Protein AF-A0A7W7ISZ7-F1 (afdb_monomer)

Mean predicted aligned error: 18.93 Å

Radius of gyration: 44.69 Å; Cα contacts (8 Å, |Δi|>4): 161; chains: 1; bounding box: 93×59×160 Å

Foldseek 3Di:
DDDPPVVVVVVVVVVVVVVVVVLVVVVVVLVVQLVVCVVVVNLVSSLVSCVVNPNPVRSVVSVVVNVVVLVVVLVVQLVVCQVQLLLQLNVQSDPDPVSVVVSVVSLVVDDLVSLLSNLVLLVVLLVQLVVLLPDDLVCSLVSCLVCCVVNNHHNVPRDSVCPDSVNSVVSSVVSNVSSCCSVCVVVVVVVVVVVVVVVVVVVVVVVVVVVVVVVVVVVVVVVVVVVPPDPDDDDDDDDDDDDDDDDDDDDDDDD

Sequence (255 aa):
MVDYSAPLRAAQQGLMTGVQLGGRMRENRQNREIGGLMAGGDYKGASAAAFTGGDLRTGQAIQGYEQQQQGVQRGQNITGALKTGDYAGAMGFASSPEEMAQITAFRDRATAAEKAQAAEKAGQMAAVLGAIQSLPPEQQLAAAQQYAPQFGIDPSGLTAETLTPQALEAYRIQAIGLKDYLSHQDRREDNARQDRVAEAQIAATRSLGTQREASANAANARAAKTRSAPSGGRSGGRQSAPSAAPAARPWERKW

Structure (mmCIF, N/CA/C/O backbone):
data_AF-A0A7W7ISZ7-F1
#
_entry.id   AF-A0A7W7ISZ7-F1
#
loop_
_atom_site.group_PDB
_atom_site.id
_atom_site.type_symbol
_atom_site.label_atom_id
_atom_site.label_alt_id
_atom_site.label_comp_id
_atom_site.label_asym_id
_atom_site.label_entity_id
_atom_site.label_seq_id
_atom_site.pdbx_PDB_ins_code
_atom_site.Cartn_x
_atom_site.Cartn_y
_atom_site.Cartn_z
_atom_site.occupancy
_atom_site.B_iso_or_equiv
_atom_site.auth_seq_id
_atom_site.auth_comp_id
_atom_site.auth_asym_id
_atom_site.auth_atom_id
_atom_site.pdbx_PDB_model_num
ATOM 1 N N . MET A 1 1 ? -9.939 -20.935 85.684 1.00 54.09 1 MET A N 1
ATOM 2 C CA . MET A 1 1 ? -9.628 -20.046 84.544 1.00 54.09 1 MET A CA 1
ATOM 3 C C . MET A 1 1 ? -9.983 -20.803 83.279 1.00 54.09 1 MET A C 1
ATOM 5 O O . MET A 1 1 ? -9.444 -21.882 83.084 1.00 54.09 1 MET A O 1
ATOM 9 N N . VAL A 1 2 ? -10.961 -20.323 82.510 1.00 52.16 2 VAL A N 1
ATOM 10 C CA . VAL A 1 2 ? -11.368 -20.961 81.246 1.00 52.16 2 VAL A CA 1
ATOM 11 C C . VAL A 1 2 ? -10.375 -20.527 80.169 1.00 52.16 2 VAL A C 1
ATOM 13 O O . VAL A 1 2 ? -10.142 -19.332 80.004 1.00 52.16 2 VAL A O 1
ATOM 16 N N . ASP A 1 3 ? -9.746 -21.490 79.500 1.00 50.78 3 ASP A N 1
ATOM 17 C CA . ASP A 1 3 ? -8.730 -21.247 78.478 1.00 50.78 3 ASP A CA 1
ATOM 18 C C . ASP A 1 3 ? -9.407 -20.914 77.135 1.00 50.78 3 ASP A C 1
ATOM 20 O O . ASP A 1 3 ? -9.895 -21.785 76.416 1.00 50.78 3 ASP A O 1
ATOM 24 N N . TYR A 1 4 ? -9.488 -19.619 76.821 1.00 53.41 4 TYR A N 1
ATOM 25 C CA . TYR A 1 4 ? -10.119 -19.092 75.603 1.00 53.41 4 TYR A CA 1
ATOM 26 C C . TYR A 1 4 ? -9.212 -19.166 74.359 1.00 53.41 4 TYR A C 1
ATOM 28 O O . TYR A 1 4 ? -9.591 -18.694 73.285 1.00 53.41 4 TYR A O 1
ATOM 36 N N . SER A 1 5 ? -8.017 -19.755 74.461 1.00 57.34 5 SER A N 1
ATOM 37 C CA . SER A 1 5 ? -7.045 -19.793 73.360 1.00 57.34 5 SER A CA 1
ATOM 38 C C . SER A 1 5 ? -7.410 -20.781 72.237 1.00 57.34 5 SER A C 1
ATOM 40 O O . SER A 1 5 ? -7.079 -20.544 71.071 1.00 57.34 5 SER A O 1
ATOM 42 N N . ALA A 1 6 ? -8.142 -21.854 72.553 1.00 57.94 6 ALA A N 1
ATOM 43 C CA . ALA A 1 6 ? -8.570 -22.875 71.594 1.00 57.94 6 ALA A CA 1
ATOM 44 C C . ALA A 1 6 ? -9.605 -22.384 70.550 1.00 57.94 6 ALA A C 1
ATOM 46 O O . ALA A 1 6 ? -9.361 -22.571 69.354 1.00 57.94 6 ALA A O 1
ATOM 47 N N . PRO A 1 7 ? -10.717 -21.712 70.924 1.00 59.19 7 PRO A N 1
ATOM 48 C CA . PRO A 1 7 ? -11.687 -21.217 69.941 1.00 59.19 7 PRO A CA 1
ATOM 49 C C . PRO A 1 7 ? -11.120 -20.106 69.041 1.00 59.19 7 PRO A C 1
ATOM 51 O O . PRO A 1 7 ? -11.498 -20.001 67.874 1.00 59.19 7 PRO A O 1
ATOM 54 N N . LEU A 1 8 ? -10.162 -19.317 69.537 1.00 57.53 8 LEU A N 1
ATOM 55 C CA . LEU A 1 8 ? -9.546 -18.221 68.781 1.00 57.53 8 LEU A CA 1
ATOM 56 C C . LEU A 1 8 ? -8.609 -18.725 67.666 1.00 57.53 8 LEU A C 1
ATOM 58 O O . LEU A 1 8 ? -8.611 -18.176 66.562 1.00 57.53 8 LEU A O 1
ATOM 62 N N . ARG A 1 9 ? -7.864 -19.815 67.908 1.00 60.41 9 ARG A N 1
ATOM 63 C CA . ARG A 1 9 ? -7.041 -20.468 66.870 1.00 60.41 9 ARG A CA 1
ATOM 64 C C . ARG A 1 9 ? -7.887 -21.163 65.803 1.00 60.41 9 ARG A C 1
ATOM 66 O O . ARG A 1 9 ? -7.546 -21.083 64.624 1.00 60.41 9 ARG A O 1
ATOM 73 N N . ALA A 1 10 ? -8.999 -21.791 66.191 1.00 6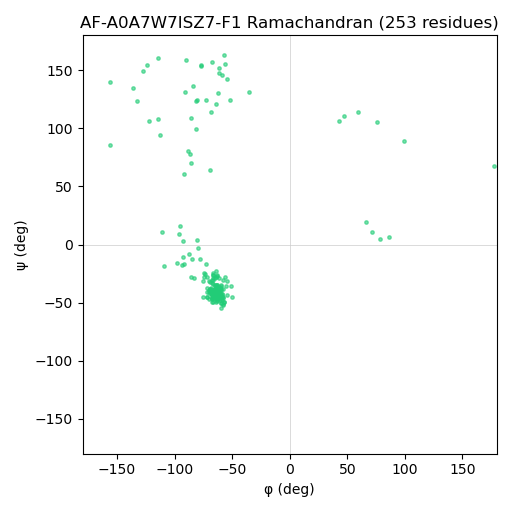0.88 10 ALA A N 1
ATOM 74 C CA . ALA A 1 10 ? -9.925 -22.421 65.246 1.00 60.88 10 ALA A CA 1
ATOM 75 C C . ALA A 1 10 ? -10.592 -21.386 64.317 1.00 60.88 10 ALA A C 1
ATOM 77 O O . ALA A 1 10 ? -10.678 -21.603 63.108 1.00 60.88 10 ALA A O 1
ATOM 78 N N . ALA A 1 11 ? -10.978 -20.221 64.853 1.00 60.06 11 ALA A N 1
ATOM 79 C CA . ALA A 1 11 ? -11.523 -19.118 64.060 1.00 60.06 11 ALA A CA 1
ATOM 80 C C . ALA A 1 11 ? -10.491 -18.526 63.076 1.00 60.06 11 ALA A C 1
ATOM 82 O O . ALA A 1 11 ? -10.822 -18.270 61.918 1.00 60.06 11 ALA A O 1
ATOM 83 N N . GLN A 1 12 ? -9.226 -18.369 63.489 1.00 59.16 12 GLN A N 1
ATOM 84 C CA . GLN A 1 12 ? -8.151 -17.907 62.598 1.00 59.16 12 GLN A CA 1
ATOM 85 C C . GLN A 1 12 ? -7.831 -18.906 61.475 1.00 59.16 12 GLN A C 1
ATOM 87 O O . GLN A 1 12 ? -7.632 -18.496 60.330 1.00 59.16 12 GLN A O 1
ATOM 92 N N . GLN A 1 13 ? -7.816 -20.210 61.765 1.00 61.50 13 GLN A N 1
ATOM 93 C CA . GLN A 1 13 ? -7.584 -21.238 60.744 1.00 61.50 13 GLN A CA 1
ATOM 94 C C . GLN A 1 13 ? -8.733 -21.320 59.729 1.00 61.50 13 GLN A C 1
ATOM 96 O O . GLN A 1 13 ? -8.462 -21.424 58.531 1.00 61.50 13 GLN A O 1
ATOM 101 N N . GLY A 1 14 ? -9.989 -21.204 60.179 1.00 55.84 14 GLY A N 1
ATOM 102 C CA . GLY A 1 14 ? -11.168 -21.171 59.304 1.00 55.84 14 GLY A CA 1
ATOM 103 C C . GLY A 1 14 ? -11.220 -19.938 58.393 1.00 55.84 14 GLY A C 1
ATOM 104 O O . GLY A 1 14 ? -11.553 -20.049 57.212 1.00 55.84 14 GLY A O 1
ATOM 105 N N . LEU A 1 15 ? -10.815 -18.767 58.899 1.00 60.53 15 LEU A N 1
ATOM 106 C CA . LEU A 1 15 ? -10.704 -17.544 58.093 1.00 60.53 15 LEU A CA 1
ATOM 107 C C . LEU A 1 15 ? -9.616 -17.665 57.015 1.00 60.53 15 LEU A C 1
ATOM 109 O O . LEU A 1 15 ? -9.849 -17.296 55.866 1.00 60.53 15 LEU A O 1
ATOM 113 N N . MET A 1 16 ? -8.460 -18.248 57.343 1.00 58.50 16 MET A N 1
ATOM 114 C CA . MET A 1 16 ? -7.376 -18.476 56.376 1.00 58.50 16 MET A CA 1
ATOM 115 C C . MET A 1 16 ? -7.779 -19.451 55.258 1.00 58.50 16 MET A C 1
ATOM 117 O O . MET A 1 16 ? -7.477 -19.204 54.090 1.00 58.50 16 MET A O 1
ATOM 121 N N . THR A 1 17 ? -8.511 -20.524 55.580 1.00 65.31 17 THR A N 1
ATOM 122 C CA . THR A 1 17 ? -9.008 -21.472 54.563 1.00 65.31 17 THR A CA 1
ATOM 123 C C . THR A 1 17 ? -10.107 -20.863 53.692 1.00 65.31 17 THR A C 1
ATOM 125 O O . THR A 1 17 ? -10.093 -21.056 52.476 1.00 65.31 17 THR A O 1
ATOM 128 N N . GLY A 1 18 ? -11.021 -20.078 54.272 1.00 58.69 18 GLY A N 1
ATOM 129 C CA . GLY A 1 18 ? -12.062 -19.366 53.524 1.00 58.69 18 GLY A CA 1
ATOM 130 C C . GLY A 1 18 ? -11.500 -18.324 52.550 1.00 58.69 18 GLY A C 1
ATOM 131 O O . GLY A 1 18 ? -11.954 -18.239 51.408 1.00 58.69 18 GLY A O 1
ATOM 132 N N . VAL A 1 19 ? -10.461 -17.586 52.956 1.00 65.25 19 VAL A N 1
ATOM 133 C CA . VAL A 1 19 ? -9.766 -16.613 52.094 1.00 65.25 19 VAL A CA 1
ATOM 134 C C . VAL A 1 19 ? -9.030 -17.311 50.944 1.00 65.25 19 VAL A C 1
ATOM 136 O O . VAL A 1 19 ? -9.136 -16.872 49.799 1.00 65.25 19 VAL A O 1
ATOM 139 N N . GLN A 1 20 ? -8.354 -18.436 51.202 1.00 68.56 20 GLN A N 1
ATOM 140 C CA . GLN A 1 20 ? -7.678 -19.217 50.155 1.00 68.56 20 GLN A CA 1
ATOM 141 C C . GLN A 1 20 ? -8.663 -19.840 49.152 1.00 68.56 20 GLN A C 1
ATOM 143 O O . GLN A 1 20 ? -8.417 -19.819 47.944 1.00 68.56 20 GLN A O 1
ATOM 148 N N . LEU A 1 21 ? -9.796 -20.365 49.630 1.00 71.56 21 LEU A N 1
ATOM 149 C CA . LEU A 1 21 ? -10.833 -20.938 48.771 1.00 71.56 21 LEU A CA 1
ATOM 150 C C . LEU A 1 21 ? -11.531 -19.854 47.934 1.00 71.56 21 LEU A C 1
ATOM 152 O O . LEU A 1 21 ? -11.741 -20.038 46.735 1.00 71.56 21 LEU A O 1
ATOM 156 N N . GLY A 1 22 ? -11.836 -18.703 48.543 1.00 69.44 22 GLY A N 1
ATOM 157 C CA . GLY A 1 22 ? -12.392 -17.539 47.852 1.00 69.44 22 GLY A CA 1
ATOM 158 C C . GLY A 1 22 ? -11.454 -16.986 46.776 1.00 69.44 22 GLY A C 1
ATOM 159 O O . GLY A 1 22 ? -11.918 -16.640 45.689 1.00 69.44 22 GLY A O 1
ATOM 160 N N . GLY A 1 23 ? -10.142 -16.979 47.042 1.00 74.19 23 GLY A N 1
ATOM 161 C CA . GLY A 1 23 ? -9.105 -16.644 46.064 1.00 74.19 23 GLY A CA 1
ATOM 162 C C . GLY A 1 23 ? -9.128 -17.578 44.852 1.00 74.19 23 GLY A C 1
ATOM 163 O O . GLY A 1 23 ? -9.327 -17.114 43.731 1.00 74.19 23 GLY A O 1
ATOM 164 N N . ARG A 1 24 ? -9.060 -18.900 45.073 1.00 76.81 24 ARG A N 1
ATOM 165 C CA . ARG A 1 24 ? -9.097 -19.898 43.983 1.00 76.81 24 ARG A CA 1
ATOM 166 C C . ARG A 1 24 ? -10.395 -19.870 43.176 1.00 76.81 24 ARG A C 1
ATOM 168 O O . ARG A 1 24 ? -10.375 -20.079 41.967 1.00 76.81 24 ARG A O 1
ATOM 175 N N . MET A 1 25 ? -11.544 -19.629 43.812 1.00 76.00 25 MET A N 1
ATOM 176 C CA . MET A 1 25 ? -12.818 -19.515 43.087 1.00 76.00 25 MET A CA 1
ATOM 177 C C . MET A 1 25 ? -12.902 -18.251 42.228 1.00 76.00 25 MET A C 1
ATOM 179 O O . MET A 1 25 ? -13.574 -18.266 41.194 1.00 76.00 25 MET A O 1
ATOM 183 N N . ARG A 1 26 ? -12.266 -17.157 42.661 1.00 77.44 26 ARG A N 1
ATOM 184 C CA . ARG A 1 26 ? -12.184 -15.916 41.885 1.00 77.44 26 ARG A CA 1
ATOM 185 C C . ARG A 1 26 ? -11.267 -16.109 40.678 1.00 77.44 26 ARG A C 1
ATOM 187 O O . ARG A 1 26 ? -11.691 -15.831 39.563 1.00 77.44 26 ARG A O 1
ATOM 194 N N . GLU A 1 27 ? -10.097 -16.700 40.897 1.00 81.44 27 GLU A N 1
ATOM 195 C CA . GLU A 1 27 ? -9.124 -17.043 39.855 1.00 81.44 27 GLU A CA 1
ATOM 196 C C . GLU A 1 27 ? -9.715 -18.006 38.808 1.00 81.44 27 GLU A C 1
ATOM 198 O O . GLU A 1 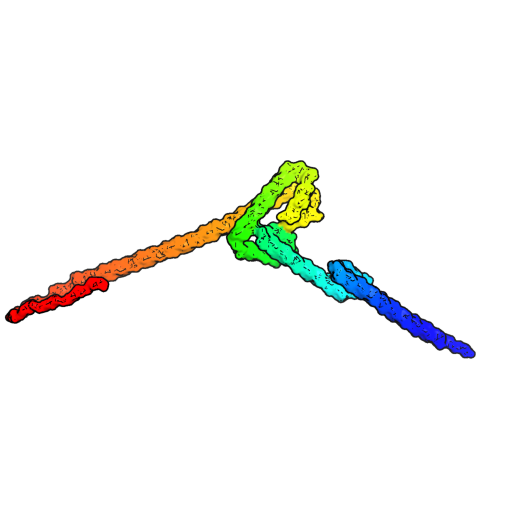27 ? -9.646 -17.749 37.612 1.00 81.44 27 GLU A O 1
ATOM 203 N N . ASN A 1 28 ? -10.424 -19.060 39.232 1.00 83.25 28 ASN A N 1
ATOM 204 C CA . ASN A 1 28 ? -11.096 -19.980 38.305 1.00 83.25 28 ASN A CA 1
ATOM 205 C C . ASN A 1 28 ? -12.204 -19.319 37.474 1.00 83.25 28 ASN A C 1
ATOM 207 O O . ASN A 1 28 ? -12.419 -19.707 36.325 1.00 83.25 28 ASN A O 1
ATOM 211 N N . ARG A 1 29 ? -12.940 -18.354 38.040 1.00 84.56 29 ARG A N 1
ATOM 212 C CA . ARG A 1 29 ? -13.940 -17.587 37.280 1.00 84.56 29 ARG A CA 1
ATOM 213 C C . ARG A 1 29 ? -13.267 -16.698 36.246 1.00 84.56 29 ARG A C 1
ATOM 215 O O . ARG A 1 29 ? -13.670 -16.719 35.090 1.00 84.56 29 ARG A O 1
ATOM 222 N N . GLN A 1 30 ? -12.218 -16.000 36.658 1.00 84.31 30 GLN A N 1
ATOM 223 C CA . GLN A 1 30 ? -11.464 -15.111 35.790 1.00 84.31 30 GLN A CA 1
ATOM 224 C C . GLN A 1 30 ? -10.795 -15.873 34.637 1.00 84.31 30 GLN A C 1
ATOM 226 O O . GLN A 1 30 ? -10.921 -15.476 33.486 1.00 84.31 30 GLN A O 1
ATOM 231 N N . ASN A 1 31 ? -10.183 -17.027 34.908 1.00 84.31 31 ASN A N 1
ATOM 232 C CA . ASN A 1 31 ? -9.572 -17.861 33.871 1.00 84.31 31 ASN A CA 1
ATOM 233 C C . ASN A 1 31 ? -10.601 -18.388 32.859 1.00 84.31 31 ASN A C 1
ATOM 235 O O . ASN A 1 31 ? -10.300 -18.494 31.671 1.00 84.31 31 ASN A O 1
ATOM 239 N N . ARG A 1 32 ? -11.833 -18.689 33.299 1.00 87.31 32 ARG A N 1
ATOM 240 C CA . ARG A 1 32 ? -12.927 -19.055 32.383 1.00 87.31 32 ARG A CA 1
ATOM 241 C C . ARG A 1 32 ? -13.391 -17.881 31.531 1.00 87.31 32 ARG A C 1
ATOM 243 O O . ARG A 1 32 ? -13.693 -18.086 30.362 1.00 87.31 32 ARG A O 1
ATOM 250 N N . GLU A 1 33 ? -13.452 -16.685 32.102 1.00 86.88 33 GLU A N 1
ATOM 251 C CA . GLU A 1 33 ? -13.833 -15.467 31.385 1.00 86.88 33 GLU A CA 1
ATOM 252 C C . GLU A 1 33 ? -12.790 -15.100 30.322 1.00 86.88 33 GLU A C 1
ATOM 254 O O . GLU A 1 33 ? -13.137 -14.966 29.151 1.00 86.88 33 GLU A O 1
ATOM 259 N N . ILE A 1 34 ? -11.506 -15.072 30.692 1.00 85.12 34 ILE A N 1
ATOM 260 C CA . ILE A 1 34 ? -10.387 -14.852 29.764 1.00 85.12 34 ILE A CA 1
ATOM 261 C C . ILE A 1 34 ? -10.413 -15.900 28.643 1.00 85.12 34 ILE A C 1
ATOM 263 O O . ILE A 1 34 ? -10.366 -15.546 27.467 1.00 85.12 34 ILE A O 1
ATOM 267 N N . GLY A 1 35 ? -10.538 -17.187 28.989 1.00 84.81 35 GLY A N 1
ATOM 268 C CA . GLY A 1 35 ? -10.592 -18.270 28.006 1.00 84.81 35 GLY A CA 1
ATOM 269 C C . GLY A 1 35 ? -11.802 -18.180 27.070 1.00 84.81 35 GLY A C 1
ATOM 270 O O . GLY A 1 35 ? -11.666 -18.423 25.873 1.00 84.81 35 GLY A O 1
ATOM 271 N N . GLY A 1 36 ? -12.969 -17.788 27.590 1.00 87.25 36 GLY A N 1
ATOM 272 C CA . GLY A 1 36 ? -14.178 -17.572 26.795 1.00 87.25 36 GLY A CA 1
ATOM 273 C C . GLY A 1 36 ? -14.035 -16.411 25.809 1.00 87.25 36 GLY A C 1
ATOM 274 O O . GLY A 1 36 ? -14.385 -16.558 24.640 1.00 87.25 36 GLY A O 1
ATOM 275 N N . LEU A 1 37 ? -13.455 -15.293 26.251 1.00 86.31 37 LEU A N 1
ATOM 276 C CA . LEU A 1 37 ? -13.197 -14.122 25.409 1.00 86.31 37 LEU A CA 1
ATOM 277 C C . LEU A 1 37 ? -12.164 -14.432 24.316 1.00 86.31 37 LEU A C 1
ATOM 279 O O . LEU A 1 37 ? -12.393 -14.124 23.148 1.00 86.31 37 LEU A O 1
ATOM 283 N N . MET A 1 38 ? -11.083 -15.143 24.655 1.00 85.12 38 MET A N 1
ATOM 284 C CA . MET A 1 38 ? -10.100 -15.606 23.667 1.00 85.12 38 MET A CA 1
ATOM 285 C C . MET A 1 38 ? -10.704 -16.569 22.639 1.00 85.12 38 MET A C 1
ATOM 287 O O . MET A 1 38 ? -10.381 -16.473 21.456 1.00 85.12 38 MET A O 1
ATOM 291 N N . ALA A 1 39 ? -11.583 -17.484 23.061 1.00 82.44 39 ALA A N 1
ATOM 292 C CA . ALA A 1 39 ? -12.271 -18.404 22.154 1.00 82.44 39 ALA A CA 1
ATOM 293 C C . ALA A 1 39 ? -13.263 -17.682 21.224 1.00 82.44 39 ALA A C 1
ATOM 295 O O . ALA A 1 39 ? -13.464 -18.114 20.092 1.00 82.44 39 ALA A O 1
ATOM 296 N N . GLY A 1 40 ? -13.847 -16.572 21.683 1.00 80.19 40 GLY A N 1
ATOM 297 C CA . GLY A 1 40 ? -14.693 -15.687 20.880 1.00 80.19 40 GLY A CA 1
ATOM 298 C C . GLY A 1 40 ? -13.927 -14.715 19.975 1.00 80.19 40 GLY A C 1
ATOM 299 O O . GLY A 1 40 ? -14.559 -13.972 19.230 1.00 80.19 40 GLY A O 1
ATOM 300 N N . GLY A 1 41 ? -12.590 -14.699 20.028 1.00 77.31 41 GLY A N 1
ATOM 301 C CA . GLY A 1 41 ? -11.751 -13.759 19.277 1.00 77.31 41 GLY A CA 1
ATOM 302 C C . GLY A 1 41 ? -11.668 -12.350 19.880 1.00 77.31 41 GLY A C 1
ATOM 303 O O . GLY A 1 41 ? -11.030 -11.478 19.293 1.00 77.31 41 GLY A O 1
ATOM 304 N N . ASP A 1 42 ? -12.255 -12.118 21.058 1.00 83.81 42 ASP A N 1
ATOM 305 C CA . ASP A 1 42 ? -12.170 -10.847 21.784 1.00 83.81 42 ASP A CA 1
ATOM 306 C C . ASP A 1 42 ? -10.910 -10.802 22.662 1.00 83.81 42 ASP A C 1
ATOM 308 O O . ASP A 1 42 ? -10.943 -10.876 23.894 1.00 83.81 42 ASP A O 1
ATOM 312 N N . TYR A 1 43 ? -9.751 -10.707 22.009 1.00 82.00 43 TYR A N 1
ATOM 313 C CA . TYR A 1 43 ? -8.452 -10.650 22.686 1.00 82.00 43 TYR A CA 1
ATOM 314 C C . TYR A 1 43 ? -8.262 -9.361 23.507 1.00 82.00 43 TYR A C 1
ATOM 316 O O . TYR A 1 43 ? -7.556 -9.362 24.521 1.00 82.00 43 TYR A O 1
ATOM 324 N N . LYS A 1 44 ? -8.945 -8.273 23.129 1.00 80.56 44 LYS A N 1
ATOM 325 C CA . LYS A 1 44 ? -8.934 -7.006 23.867 1.00 80.56 44 LYS A CA 1
ATOM 326 C C . LYS A 1 44 ? -9.720 -7.119 25.174 1.00 80.56 44 LYS A C 1
ATOM 328 O O . LYS A 1 44 ? -9.217 -6.725 26.225 1.00 80.56 44 LYS A O 1
ATOM 333 N N . GLY A 1 45 ? -10.912 -7.715 25.134 1.00 80.12 45 GLY A N 1
ATOM 334 C CA . GLY A 1 45 ? -11.675 -8.057 26.331 1.00 80.12 45 GLY A CA 1
ATOM 335 C C . GLY A 1 45 ? -10.916 -9.039 27.225 1.00 80.12 45 GLY A C 1
ATOM 336 O O . GLY A 1 45 ? -10.825 -8.834 28.435 1.00 80.12 45 GLY A O 1
ATOM 337 N N . ALA A 1 46 ? -10.296 -10.066 26.634 1.00 83.56 46 ALA A N 1
ATOM 338 C CA . ALA A 1 46 ? -9.528 -11.069 27.371 1.00 83.56 46 ALA A CA 1
ATOM 339 C C . ALA A 1 46 ? -8.305 -10.480 28.100 1.00 83.56 46 ALA A C 1
ATOM 341 O O . ALA A 1 46 ? -8.059 -10.813 29.261 1.00 83.56 46 ALA A O 1
ATOM 342 N N . SER A 1 47 ? -7.551 -9.581 27.458 1.00 83.38 47 SER A N 1
ATOM 343 C CA . SER A 1 47 ? -6.410 -8.906 28.094 1.00 83.38 47 SER A CA 1
ATOM 344 C C . SER A 1 47 ? -6.856 -7.939 29.198 1.00 83.38 47 SER A C 1
ATOM 346 O O . SER A 1 47 ? -6.267 -7.937 30.280 1.00 83.38 47 SER A O 1
ATOM 348 N N . ALA A 1 48 ? -7.942 -7.184 28.990 1.00 82.00 48 ALA A N 1
ATOM 349 C CA . ALA A 1 48 ? -8.525 -6.312 30.013 1.00 82.00 48 ALA A CA 1
ATOM 350 C C . ALA A 1 48 ? -9.003 -7.098 31.249 1.00 82.00 48 ALA A C 1
ATOM 352 O O . ALA A 1 48 ? -8.754 -6.682 32.387 1.00 82.00 48 ALA A O 1
ATOM 353 N N . ALA A 1 49 ? -9.634 -8.257 31.038 1.00 82.94 49 ALA A N 1
ATOM 354 C CA . ALA A 1 49 ? -10.048 -9.165 32.104 1.00 82.94 49 ALA A CA 1
ATOM 355 C C . ALA A 1 49 ? -8.843 -9.743 32.870 1.00 82.94 49 ALA A C 1
ATOM 357 O O . ALA A 1 49 ? -8.881 -9.826 34.099 1.00 82.94 49 ALA A O 1
ATOM 358 N N . ALA A 1 50 ? -7.745 -10.076 32.181 1.00 84.94 50 ALA A N 1
ATOM 359 C CA . ALA A 1 50 ? -6.498 -10.517 32.814 1.00 84.94 50 ALA A CA 1
ATOM 360 C C . ALA A 1 50 ? -5.869 -9.420 33.691 1.00 84.94 50 ALA A C 1
ATOM 362 O O . ALA A 1 50 ? -5.543 -9.672 34.854 1.00 84.94 50 ALA A O 1
ATOM 363 N N . PHE A 1 51 ? -5.790 -8.182 33.187 1.00 85.62 51 PHE A N 1
ATOM 364 C CA . PHE A 1 51 ? -5.270 -7.046 33.953 1.00 85.62 51 PHE A CA 1
ATOM 365 C C . PHE A 1 51 ? -6.126 -6.713 35.175 1.00 85.62 51 PHE A C 1
ATOM 367 O O . PHE A 1 51 ? -5.589 -6.442 36.248 1.00 85.62 51 PHE A O 1
ATOM 374 N N . THR A 1 52 ? -7.451 -6.777 35.040 1.00 84.69 52 THR A N 1
ATOM 375 C CA . THR A 1 52 ? -8.377 -6.396 36.115 1.00 84.69 52 THR A CA 1
ATOM 376 C C . THR A 1 52 ? -8.300 -7.340 37.316 1.00 84.69 52 THR A C 1
ATOM 378 O O . THR A 1 52 ? -8.470 -6.895 38.450 1.00 84.69 52 THR A O 1
ATOM 381 N N . GLY A 1 53 ? -7.983 -8.623 37.119 1.00 81.25 53 GLY A N 1
ATOM 382 C CA . GLY A 1 53 ? -7.683 -9.523 38.243 1.00 81.25 53 GLY A CA 1
ATOM 383 C C . GLY A 1 53 ? -6.197 -9.679 38.563 1.00 81.25 53 GLY A C 1
ATOM 384 O O . GLY A 1 53 ? -5.839 -10.582 39.311 1.00 81.25 53 GLY A O 1
ATOM 385 N N . GLY A 1 54 ? -5.341 -8.787 38.054 1.00 81.31 54 GLY A N 1
ATOM 386 C CA . GLY A 1 54 ? -3.954 -8.650 38.502 1.00 81.31 54 GLY A CA 1
ATOM 387 C C . GLY A 1 54 ? -2.940 -9.578 37.831 1.00 81.31 54 GLY A C 1
ATOM 388 O O . GLY A 1 54 ? -1.772 -9.561 38.221 1.00 81.31 54 GLY A O 1
ATOM 389 N N . ASP A 1 55 ? -3.331 -10.344 36.809 1.00 83.81 55 ASP A N 1
ATOM 390 C CA . ASP A 1 55 ? -2.399 -11.172 36.041 1.00 83.81 55 ASP A CA 1
ATOM 391 C C . ASP A 1 55 ? -1.805 -10.379 34.868 1.00 83.81 55 ASP A C 1
ATOM 393 O O . ASP A 1 55 ? -2.220 -10.473 33.708 1.00 83.81 55 ASP A O 1
ATOM 397 N N . LEU A 1 56 ? -0.800 -9.567 35.203 1.00 81.25 56 LEU A N 1
ATOM 398 C CA . LEU A 1 56 ? -0.066 -8.732 34.250 1.00 81.25 56 LEU A CA 1
ATOM 399 C C . LEU A 1 56 ? 0.618 -9.560 33.153 1.00 81.25 56 LEU A C 1
ATOM 401 O O . LEU A 1 56 ? 0.702 -9.108 32.013 1.00 81.25 56 LEU A O 1
ATOM 405 N N . ARG A 1 57 ? 1.103 -10.764 33.481 1.00 83.69 57 ARG A N 1
ATOM 406 C CA . ARG A 1 57 ? 1.850 -11.609 32.541 1.00 83.69 57 ARG A CA 1
ATOM 407 C C . ARG A 1 57 ? 0.921 -12.184 31.481 1.00 83.69 57 ARG A C 1
ATOM 409 O O . ARG A 1 57 ? 1.253 -12.143 30.297 1.00 83.69 57 ARG A O 1
ATOM 416 N N . THR A 1 58 ? -0.241 -12.679 31.896 1.00 81.31 58 THR A N 1
ATOM 417 C CA . THR A 1 58 ? -1.259 -13.186 30.973 1.00 81.31 58 THR A CA 1
ATOM 418 C C . THR A 1 58 ? -1.850 -12.054 30.135 1.00 81.31 58 THR A C 1
ATOM 420 O O . THR A 1 58 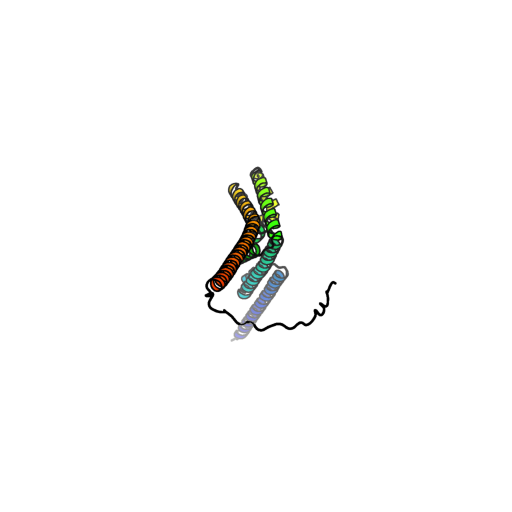? -1.955 -12.202 28.920 1.00 81.31 58 THR A O 1
ATOM 423 N N . GLY A 1 59 ? -2.132 -10.887 30.729 1.00 76.69 59 GLY A N 1
ATOM 424 C CA . GLY A 1 59 ? -2.600 -9.712 29.982 1.00 76.69 59 GLY A CA 1
ATOM 425 C C . GLY A 1 59 ? -1.621 -9.265 28.890 1.00 76.69 59 GLY A C 1
ATOM 426 O O . GLY A 1 59 ? -2.022 -9.079 27.742 1.00 76.69 59 GLY A O 1
ATOM 427 N N . GLN A 1 60 ? -0.324 -9.187 29.210 1.00 84.25 60 GLN A N 1
ATOM 428 C CA . GLN A 1 60 ? 0.727 -8.866 28.235 1.00 84.25 60 GLN A CA 1
ATOM 429 C C . GLN A 1 60 ? 0.864 -9.929 27.137 1.00 84.25 60 GLN A C 1
ATOM 431 O O . GLN A 1 60 ? 1.021 -9.585 25.966 1.00 84.25 60 GLN A O 1
ATOM 436 N N . ALA A 1 61 ? 0.787 -11.217 27.488 1.00 80.94 61 ALA A N 1
ATOM 437 C CA . ALA A 1 61 ? 0.872 -12.304 26.514 1.00 80.94 61 ALA A CA 1
ATOM 438 C C . ALA A 1 61 ? -0.303 -12.282 25.522 1.00 80.94 61 ALA A C 1
ATOM 440 O O . ALA A 1 61 ? -0.094 -12.439 24.320 1.00 80.94 61 ALA A O 1
ATOM 441 N N . ILE A 1 62 ? -1.524 -12.035 26.009 1.00 83.62 62 ILE A N 1
ATOM 442 C CA . ILE A 1 62 ? -2.725 -11.925 25.169 1.00 83.62 62 ILE A CA 1
ATOM 443 C C . ILE A 1 62 ? -2.627 -10.706 24.247 1.00 83.62 62 ILE A C 1
ATOM 445 O O . ILE A 1 62 ? -2.909 -10.823 23.057 1.00 83.62 62 ILE A O 1
ATOM 449 N N . GLN A 1 63 ? -2.169 -9.563 24.762 1.00 80.31 63 GLN A N 1
ATOM 450 C CA . GLN A 1 63 ? -1.967 -8.355 23.961 1.00 80.31 63 GLN A CA 1
ATOM 451 C 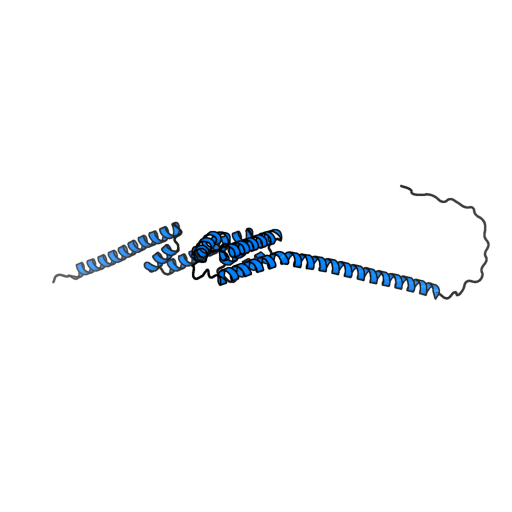C . GLN A 1 63 ? -0.913 -8.563 22.857 1.00 80.31 63 GLN A C 1
ATOM 453 O O . GLN A 1 63 ? -1.094 -8.112 21.727 1.00 80.31 63 GLN A O 1
ATOM 458 N N . GLY A 1 64 ? 0.171 -9.290 23.152 1.00 75.62 64 GLY A N 1
ATOM 459 C CA . GLY A 1 64 ? 1.155 -9.684 22.141 1.00 75.62 64 GLY A CA 1
ATOM 460 C C . GLY A 1 64 ? 0.554 -10.588 21.059 1.00 75.62 64 GLY A C 1
ATOM 461 O O . GLY A 1 64 ? 0.823 -10.402 19.873 1.00 75.62 64 GLY A O 1
ATOM 462 N N . TYR A 1 65 ? -0.314 -11.522 21.453 1.00 77.31 65 TYR A N 1
ATOM 463 C CA . TYR A 1 65 ? -1.013 -12.412 20.525 1.00 77.31 65 TYR A CA 1
ATOM 464 C C . TYR A 1 65 ? -2.012 -11.661 19.629 1.00 77.31 65 TYR A C 1
ATOM 466 O O . TYR A 1 65 ? -2.101 -11.939 18.434 1.00 77.31 65 TYR A O 1
ATOM 474 N N . GLU A 1 66 ? -2.724 -10.672 20.178 1.00 77.88 66 GLU A N 1
ATOM 475 C CA . GLU A 1 66 ? -3.608 -9.774 19.427 1.00 77.88 66 GLU A CA 1
ATOM 476 C C . GLU A 1 66 ? -2.831 -9.006 18.352 1.00 77.88 66 GLU A C 1
ATOM 478 O O . GLU A 1 66 ? -3.213 -9.018 17.181 1.00 77.88 66 GLU A O 1
ATOM 483 N N . GLN A 1 67 ? -1.708 -8.385 18.725 1.00 75.12 67 GLN A N 1
ATOM 484 C CA . GLN A 1 67 ? -0.869 -7.653 17.774 1.00 75.12 67 GLN A CA 1
ATOM 485 C C . GLN A 1 67 ? -0.338 -8.563 16.664 1.00 75.12 67 GLN A C 1
ATOM 487 O O . GLN A 1 67 ? -0.289 -8.150 15.504 1.00 75.12 67 GLN A O 1
ATOM 492 N N . GLN A 1 68 ? 0.012 -9.808 16.994 1.00 76.19 68 GLN A N 1
ATOM 493 C CA . GLN A 1 68 ? 0.458 -10.792 16.014 1.00 76.19 68 GLN A CA 1
ATOM 494 C C . GLN A 1 68 ? -0.672 -11.204 15.057 1.00 76.19 68 GLN A C 1
ATOM 496 O O . GLN A 1 68 ? -0.466 -11.201 13.845 1.00 76.19 68 GLN A O 1
ATOM 501 N N . GLN A 1 69 ? -1.869 -11.507 15.568 1.00 75.38 69 GLN A N 1
ATOM 502 C CA . GLN A 1 69 ? -3.054 -11.832 14.757 1.00 75.38 69 GLN A CA 1
ATOM 503 C C . GLN A 1 69 ? -3.439 -10.677 13.825 1.00 75.38 69 GLN A C 1
ATOM 505 O O . GLN A 1 69 ? -3.663 -10.885 12.631 1.00 75.38 69 GLN A O 1
ATOM 510 N N . GLN A 1 70 ? -3.450 -9.447 14.344 1.00 74.44 70 GLN A N 1
ATOM 511 C CA . GLN A 1 70 ? -3.697 -8.253 13.541 1.00 74.44 70 GLN A CA 1
ATOM 512 C C . GLN A 1 70 ? -2.600 -8.047 12.494 1.00 74.44 70 GLN A C 1
ATOM 514 O O . GLN A 1 70 ? -2.909 -7.696 11.361 1.00 74.44 70 GLN A O 1
ATOM 519 N N . GLY A 1 71 ? -1.333 -8.308 12.830 1.00 67.88 71 GLY A N 1
ATOM 520 C CA . GLY A 1 71 ? -0.225 -8.278 11.874 1.00 67.88 71 GLY A CA 1
ATOM 521 C C . GLY A 1 71 ? -0.395 -9.290 10.740 1.00 67.88 71 GLY A C 1
ATOM 522 O O . GLY A 1 71 ? -0.183 -8.952 9.579 1.00 67.88 71 GLY A O 1
ATOM 523 N N . VAL A 1 72 ? -0.857 -10.508 11.042 1.00 73.38 72 VAL A N 1
ATOM 524 C CA . VAL A 1 72 ? -1.141 -11.536 10.026 1.00 73.38 72 VAL A CA 1
ATOM 525 C C . VAL A 1 72 ? -2.314 -11.126 9.132 1.00 73.38 72 VAL A C 1
ATOM 527 O O . VAL A 1 72 ? -2.201 -11.224 7.911 1.00 73.38 72 VAL A O 1
ATOM 530 N N . GLN A 1 73 ? -3.415 -10.628 9.702 1.00 72.31 73 GLN A N 1
ATOM 531 C CA . GLN A 1 73 ? -4.557 -10.139 8.917 1.00 72.31 73 GLN A CA 1
ATOM 532 C C . GLN A 1 73 ? -4.185 -8.925 8.059 1.00 72.31 73 GLN A C 1
ATOM 534 O O . GLN A 1 73 ? -4.513 -8.897 6.875 1.00 72.31 73 GLN A O 1
ATOM 539 N N . ARG A 1 74 ? -3.433 -7.959 8.604 1.00 72.56 74 ARG A N 1
ATOM 540 C CA . ARG A 1 74 ? -2.892 -6.832 7.828 1.00 72.56 74 ARG A CA 1
ATOM 541 C C . ARG A 1 74 ? -2.005 -7.322 6.693 1.00 72.56 74 ARG A C 1
ATOM 543 O O . ARG A 1 74 ? -2.218 -6.918 5.558 1.00 72.56 74 ARG A O 1
ATOM 550 N N . GLY A 1 75 ? -1.080 -8.242 6.960 1.00 65.50 75 GLY A N 1
ATOM 551 C CA . GLY A 1 75 ? -0.225 -8.836 5.931 1.00 65.50 75 GLY A CA 1
ATOM 552 C C . GLY A 1 75 ? -1.021 -9.527 4.818 1.00 65.50 75 GLY A C 1
ATOM 553 O O . GLY A 1 75 ? -0.680 -9.397 3.640 1.00 65.50 75 GLY A O 1
ATOM 554 N N . GLN A 1 76 ? -2.118 -10.211 5.158 1.00 70.94 76 GLN A N 1
ATOM 555 C CA . GLN A 1 76 ? -3.035 -10.803 4.178 1.00 70.94 76 GLN A CA 1
ATOM 556 C C . GLN A 1 76 ? -3.783 -9.740 3.363 1.00 70.94 76 GLN A C 1
ATOM 558 O O . GLN A 1 76 ? -3.861 -9.878 2.143 1.00 70.94 76 GLN A O 1
ATOM 563 N N . ASN A 1 77 ? -4.261 -8.667 3.997 1.00 72.94 77 ASN A N 1
ATOM 564 C CA . ASN A 1 77 ? -4.935 -7.554 3.321 1.00 72.94 77 ASN A CA 1
ATOM 565 C C . ASN A 1 77 ? -3.983 -6.800 2.386 1.00 72.94 77 ASN A C 1
ATOM 567 O O . ASN A 1 77 ? -4.329 -6.556 1.234 1.00 72.94 77 ASN A O 1
ATOM 571 N N . ILE A 1 78 ? -2.754 -6.527 2.838 1.00 70.69 78 ILE A N 1
ATOM 572 C CA . ILE A 1 78 ? -1.677 -5.947 2.028 1.00 70.69 78 ILE A CA 1
ATOM 573 C C . ILE A 1 78 ? -1.404 -6.847 0.822 1.00 70.69 78 ILE A C 1
ATOM 575 O O . ILE A 1 78 ? -1.443 -6.392 -0.316 1.00 70.69 78 ILE A O 1
ATOM 579 N N . THR A 1 79 ? -1.191 -8.146 1.042 1.00 65.38 79 THR A N 1
ATOM 580 C CA . THR A 1 79 ? -0.903 -9.094 -0.045 1.00 65.38 79 THR A CA 1
ATOM 581 C C . THR A 1 79 ? -2.074 -9.219 -1.024 1.00 65.38 79 THR A C 1
ATOM 583 O O . THR A 1 79 ? -1.859 -9.314 -2.231 1.00 65.38 79 THR A O 1
ATOM 586 N N . GLY A 1 80 ? -3.316 -9.219 -0.534 1.00 68.44 80 GLY A N 1
ATOM 587 C CA . GLY A 1 80 ? -4.522 -9.250 -1.362 1.00 68.44 80 GLY A CA 1
ATOM 588 C C . GLY A 1 80 ? -4.681 -7.986 -2.208 1.00 68.44 80 GLY A C 1
ATOM 589 O O . GLY A 1 80 ? -4.913 -8.077 -3.414 1.00 68.44 80 GLY A O 1
ATOM 590 N N . ALA A 1 81 ? -4.479 -6.814 -1.606 1.00 70.94 81 ALA A N 1
ATOM 591 C CA . ALA A 1 81 ? -4.501 -5.532 -2.300 1.00 70.94 81 ALA A CA 1
ATOM 592 C C . ALA A 1 81 ? -3.413 -5.484 -3.388 1.00 70.94 81 ALA A C 1
ATOM 594 O O . ALA A 1 81 ? -3.722 -5.251 -4.556 1.00 70.94 81 ALA A O 1
ATOM 595 N N . LEU A 1 82 ? -2.179 -5.874 -3.053 1.00 69.31 82 LEU A N 1
ATOM 596 C CA . LEU A 1 82 ? -1.060 -5.968 -3.997 1.00 69.31 82 LEU A CA 1
ATOM 597 C C . LEU A 1 82 ? -1.342 -6.913 -5.176 1.00 69.31 82 LEU A C 1
ATOM 599 O O . LEU A 1 82 ? -1.118 -6.536 -6.324 1.00 69.31 82 LEU A O 1
ATOM 603 N N . LYS A 1 83 ? -1.893 -8.108 -4.922 1.00 64.75 83 LYS A N 1
ATOM 604 C CA . LYS A 1 83 ? -2.263 -9.079 -5.975 1.00 64.75 83 LYS A CA 1
ATOM 605 C C . LYS A 1 83 ? -3.342 -8.570 -6.926 1.00 64.75 83 LYS A C 1
ATOM 607 O O . LYS A 1 83 ? -3.429 -9.037 -8.054 1.00 64.75 83 LYS A O 1
ATOM 612 N N . THR A 1 84 ? -4.184 -7.648 -6.472 1.00 64.12 84 THR A N 1
ATOM 613 C CA . THR A 1 84 ? -5.224 -7.036 -7.308 1.00 64.12 84 THR A CA 1
ATOM 614 C C . THR A 1 84 ? -4.784 -5.697 -7.907 1.00 64.12 84 THR A C 1
ATOM 616 O O . THR A 1 84 ? -5.622 -4.979 -8.456 1.00 64.12 84 THR A O 1
ATOM 619 N N . GLY A 1 85 ? -3.503 -5.332 -7.776 1.00 59.88 85 GLY A N 1
ATOM 620 C CA . GLY A 1 85 ? -2.950 -4.058 -8.241 1.00 59.88 85 GLY A CA 1
ATOM 621 C C . GLY A 1 85 ? -3.383 -2.838 -7.418 1.00 59.88 85 GLY A C 1
ATOM 622 O O . GLY A 1 85 ? -3.156 -1.706 -7.831 1.00 59.88 85 GLY A O 1
ATOM 623 N N . ASP A 1 86 ? -4.016 -3.022 -6.262 1.00 68.19 86 ASP A N 1
ATOM 624 C CA . ASP A 1 86 ? -4.434 -1.925 -5.389 1.00 68.19 86 ASP A CA 1
ATOM 625 C C . ASP A 1 86 ? -3.308 -1.509 -4.429 1.00 68.19 86 ASP A C 1
ATOM 627 O O . ASP A 1 86 ? -3.273 -1.871 -3.253 1.00 68.19 86 ASP A O 1
ATOM 631 N N . TYR A 1 87 ? -2.340 -0.751 -4.947 1.00 69.12 87 TYR A N 1
ATOM 632 C CA . TYR A 1 87 ? -1.222 -0.250 -4.142 1.00 69.12 87 TYR A CA 1
ATOM 633 C C . TYR A 1 87 ? -1.641 0.822 -3.135 1.00 69.12 87 TYR A C 1
ATOM 635 O O . TYR A 1 87 ? -1.031 0.920 -2.073 1.00 69.12 87 TYR A O 1
ATOM 643 N N . ALA A 1 88 ? -2.663 1.622 -3.454 1.00 65.94 88 ALA A N 1
ATOM 644 C CA . ALA A 1 88 ? -3.173 2.642 -2.543 1.00 65.94 88 ALA A CA 1
ATOM 645 C C . ALA A 1 88 ? -3.826 1.985 -1.318 1.00 65.94 88 ALA A C 1
ATOM 647 O O . ALA A 1 88 ? -3.470 2.327 -0.190 1.00 65.94 88 ALA A O 1
ATOM 648 N N . GLY A 1 89 ? -4.666 0.967 -1.535 1.00 69.06 89 GLY A N 1
ATOM 649 C CA . GLY A 1 89 ? -5.228 0.154 -0.460 1.00 69.06 89 GLY A CA 1
ATOM 650 C C . GLY A 1 89 ? -4.152 -0.583 0.339 1.00 69.06 89 GLY A C 1
ATOM 651 O O . GLY A 1 89 ? -4.173 -0.561 1.566 1.00 69.06 89 GLY A O 1
ATOM 652 N N . ALA A 1 90 ? -3.141 -1.160 -0.325 1.00 71.94 90 ALA A N 1
ATOM 653 C CA . ALA A 1 90 ? -2.016 -1.804 0.362 1.00 71.94 90 ALA A CA 1
ATOM 654 C C . ALA A 1 90 ? -1.263 -0.835 1.294 1.00 71.94 90 ALA A C 1
ATOM 656 O O . ALA A 1 90 ? -0.949 -1.197 2.426 1.00 71.94 90 ALA A O 1
ATOM 657 N N . MET A 1 91 ? -1.013 0.401 0.845 1.00 71.50 91 MET A N 1
ATOM 658 C CA . MET A 1 91 ? -0.389 1.449 1.663 1.00 71.50 91 MET A CA 1
ATOM 659 C C . MET A 1 91 ? -1.288 1.906 2.817 1.00 71.50 91 MET A C 1
ATOM 661 O O . MET A 1 91 ? -0.772 2.214 3.885 1.00 71.50 91 MET A O 1
ATOM 665 N N . GLY A 1 92 ? -2.612 1.903 2.636 1.00 70.81 92 GLY A N 1
ATOM 666 C CA . GLY A 1 92 ? -3.577 2.201 3.700 1.00 70.81 92 GLY A CA 1
ATOM 667 C C . GLY A 1 92 ? -3.576 1.174 4.838 1.00 70.81 92 GLY A C 1
ATOM 668 O O . GLY A 1 92 ? -3.827 1.531 5.987 1.00 70.81 92 GLY A O 1
ATOM 669 N N . PHE A 1 93 ? -3.236 -0.087 4.550 1.00 71.75 93 PHE A N 1
ATOM 670 C CA . PHE A 1 93 ? -3.089 -1.136 5.567 1.00 71.75 93 PHE A CA 1
ATOM 671 C C . PHE A 1 93 ? -1.710 -1.168 6.236 1.00 71.75 93 PHE A C 1
ATOM 673 O O . PHE A 1 93 ? -1.545 -1.859 7.246 1.00 71.75 93 PHE A O 1
ATOM 680 N N . ALA A 1 94 ? -0.719 -0.461 5.687 1.00 76.00 94 ALA A N 1
ATOM 681 C CA . ALA A 1 94 ? 0.631 -0.447 6.227 1.00 76.00 94 ALA A CA 1
ATOM 682 C C . ALA A 1 94 ? 0.682 0.356 7.532 1.00 76.00 94 ALA A C 1
ATOM 684 O O . ALA A 1 94 ? 0.329 1.530 7.590 1.00 76.00 94 ALA A O 1
ATOM 685 N N . SER A 1 95 ? 1.160 -0.293 8.585 1.00 75.12 95 SER A N 1
ATOM 686 C CA . SER A 1 95 ? 1.291 0.273 9.928 1.00 75.12 95 SER A CA 1
ATOM 687 C C . SER A 1 95 ? 2.746 0.524 10.322 1.00 75.12 95 SER A C 1
ATOM 689 O O . SER A 1 95 ? 3.008 1.301 11.240 1.00 75.12 95 SER A O 1
ATOM 691 N N . SER A 1 96 ? 3.700 -0.108 9.625 1.00 74.38 96 SER A N 1
ATOM 692 C CA . SER A 1 96 ? 5.132 0.034 9.885 1.00 74.38 96 SER A CA 1
ATOM 693 C C . SER A 1 96 ? 5.929 0.500 8.653 1.00 74.38 96 SER A C 1
ATOM 695 O O . SER A 1 96 ? 5.545 0.235 7.508 1.00 74.38 96 SER A O 1
ATOM 697 N N . PRO A 1 97 ? 7.089 1.158 8.857 1.00 71.38 97 PRO A N 1
ATOM 698 C CA . PRO A 1 97 ? 8.009 1.500 7.768 1.00 71.38 97 PRO A CA 1
ATOM 699 C C . PRO A 1 97 ? 8.493 0.276 6.978 1.00 71.38 97 PRO A C 1
ATOM 701 O O . PRO A 1 97 ? 8.748 0.368 5.779 1.00 71.38 97 PRO A O 1
ATOM 704 N N . GLU A 1 98 ? 8.602 -0.877 7.640 1.00 68.75 98 GLU A N 1
ATOM 705 C CA . GLU A 1 98 ? 9.009 -2.145 7.030 1.00 68.75 98 GLU A CA 1
ATOM 706 C C . GLU A 1 98 ? 7.923 -2.692 6.093 1.00 68.75 98 GLU A C 1
ATOM 708 O O . GLU A 1 98 ? 8.236 -3.129 4.987 1.00 68.75 98 GLU A O 1
ATOM 713 N N . GLU A 1 99 ? 6.648 -2.608 6.487 1.00 67.75 99 GLU A N 1
ATOM 714 C CA . GLU A 1 99 ? 5.503 -2.974 5.642 1.00 67.75 99 GLU A CA 1
ATOM 715 C C . GLU A 1 99 ? 5.423 -2.063 4.406 1.00 67.75 99 GLU A C 1
ATOM 717 O O . GLU A 1 99 ? 5.263 -2.551 3.286 1.00 67.75 99 GLU A O 1
ATOM 722 N N . MET A 1 100 ? 5.650 -0.753 4.571 1.00 71.25 100 MET A N 1
ATOM 723 C CA . MET A 1 100 ? 5.733 0.182 3.438 1.00 71.25 100 MET A CA 1
ATOM 724 C C . MET A 1 100 ? 6.900 -0.142 2.493 1.00 71.25 100 MET A C 1
ATOM 726 O O . MET A 1 100 ? 6.749 -0.089 1.268 1.00 71.25 100 MET A O 1
ATOM 730 N N . ALA A 1 101 ? 8.063 -0.516 3.033 1.00 70.12 101 ALA A N 1
ATOM 731 C CA . ALA A 1 101 ? 9.206 -0.935 2.226 1.00 70.12 101 ALA A CA 1
ATOM 732 C C . ALA A 1 101 ? 8.917 -2.235 1.455 1.00 70.12 101 ALA A C 1
ATOM 734 O O . ALA A 1 101 ? 9.295 -2.348 0.289 1.00 70.12 101 ALA A O 1
ATOM 735 N N . GLN A 1 102 ? 8.201 -3.189 2.059 1.00 64.56 102 GLN A N 1
ATOM 736 C CA . GLN A 1 102 ? 7.772 -4.423 1.390 1.00 64.56 102 GLN A CA 1
ATOM 737 C C . GLN A 1 102 ? 6.770 -4.155 0.264 1.00 64.56 102 GLN A C 1
ATOM 739 O O . GLN A 1 102 ? 6.916 -4.720 -0.819 1.00 64.56 102 GLN A O 1
ATOM 744 N N . ILE A 1 103 ? 5.804 -3.259 0.477 1.00 72.50 103 ILE A N 1
ATOM 745 C CA . ILE A 1 103 ? 4.853 -2.817 -0.556 1.00 72.50 103 ILE A CA 1
ATOM 746 C C . ILE A 1 103 ? 5.592 -2.163 -1.726 1.00 72.50 103 ILE A C 1
ATOM 748 O O . ILE A 1 103 ? 5.330 -2.476 -2.888 1.00 72.50 103 ILE A O 1
ATOM 752 N N . THR A 1 104 ? 6.568 -1.308 -1.423 1.00 70.19 104 THR A N 1
ATOM 753 C CA . THR A 1 104 ? 7.389 -0.638 -2.439 1.00 70.19 104 THR A CA 1
ATOM 754 C C . THR A 1 104 ? 8.246 -1.646 -3.213 1.00 70.19 104 THR A C 1
ATOM 756 O O . THR A 1 104 ? 8.276 -1.622 -4.439 1.00 70.19 104 THR A O 1
ATOM 759 N N . ALA A 1 105 ? 8.872 -2.604 -2.524 1.00 68.38 105 ALA A N 1
ATOM 760 C CA . ALA A 1 105 ? 9.655 -3.661 -3.162 1.00 68.38 105 ALA A CA 1
ATOM 761 C C . ALA A 1 105 ? 8.791 -4.616 -4.005 1.00 68.38 105 ALA A C 1
ATOM 763 O O . ALA A 1 105 ? 9.248 -5.111 -5.037 1.00 68.38 105 ALA A O 1
ATOM 764 N N . PHE A 1 106 ? 7.548 -4.878 -3.586 1.00 67.12 106 PHE A N 1
ATOM 765 C CA . PHE A 1 106 ? 6.591 -5.651 -4.373 1.00 67.12 106 PHE A CA 1
ATOM 766 C C . PHE A 1 106 ? 6.200 -4.896 -5.643 1.00 67.12 106 PHE A C 1
ATOM 768 O O . PHE A 1 106 ? 6.236 -5.481 -6.719 1.00 67.12 106 PHE A O 1
ATOM 775 N N . ARG A 1 107 ? 5.932 -3.587 -5.545 1.00 65.94 107 ARG A N 1
ATOM 776 C CA . ARG A 1 107 ? 5.672 -2.717 -6.703 1.00 65.94 107 ARG A CA 1
ATOM 777 C C . ARG A 1 107 ? 6.798 -2.776 -7.729 1.00 65.94 107 ARG A C 1
ATOM 779 O O . ARG A 1 107 ? 6.543 -2.882 -8.926 1.00 65.94 107 ARG A O 1
ATOM 786 N N . ASP A 1 108 ? 8.041 -2.745 -7.264 1.00 67.12 108 ASP A N 1
ATOM 787 C CA . ASP A 1 108 ? 9.203 -2.756 -8.151 1.00 67.12 108 ASP A CA 1
ATOM 788 C C . ASP A 1 108 ? 9.409 -4.132 -8.822 1.00 67.12 108 ASP A C 1
ATOM 790 O O . ASP A 1 108 ? 9.898 -4.196 -9.950 1.00 67.12 108 ASP A O 1
ATOM 794 N N . ARG A 1 109 ? 8.981 -5.227 -8.171 1.00 65.75 109 ARG A N 1
ATOM 795 C CA . ARG A 1 109 ? 9.056 -6.611 -8.684 1.00 65.75 109 ARG A CA 1
ATOM 796 C C . ARG A 1 109 ? 7.805 -7.094 -9.425 1.00 65.75 109 ARG A C 1
ATOM 798 O O . ARG A 1 109 ? 7.858 -8.166 -10.026 1.00 65.75 109 ARG A O 1
ATOM 805 N N . ALA A 1 110 ? 6.706 -6.348 -9.365 1.00 67.12 110 ALA A N 1
ATOM 806 C CA . ALA A 1 110 ? 5.443 -6.717 -9.988 1.00 67.12 110 ALA A CA 1
ATOM 807 C C . ALA A 1 110 ? 5.581 -6.850 -11.509 1.00 67.12 110 ALA A C 1
ATOM 809 O O . ALA A 1 110 ? 6.366 -6.147 -12.156 1.00 67.12 110 ALA A O 1
ATOM 810 N N . THR A 1 111 ? 4.806 -7.763 -12.086 1.00 69.19 111 THR A N 1
ATOM 811 C CA . THR A 1 111 ? 4.762 -7.973 -13.534 1.00 69.19 111 THR A CA 1
ATOM 812 C C . THR A 1 111 ? 4.146 -6.765 -14.248 1.00 69.19 111 THR A C 1
ATOM 814 O O . THR A 1 111 ? 3.368 -6.010 -13.663 1.00 69.19 111 THR A O 1
ATOM 817 N N . ALA A 1 112 ? 4.448 -6.589 -15.538 1.00 68.06 112 ALA A N 1
ATOM 818 C CA . ALA A 1 112 ? 3.877 -5.504 -16.348 1.00 68.06 112 ALA A CA 1
ATOM 819 C C . ALA A 1 112 ? 2.332 -5.513 -16.342 1.00 68.06 112 ALA A C 1
ATOM 821 O O . ALA A 1 112 ? 1.697 -4.465 -16.280 1.00 68.06 112 ALA A O 1
ATOM 822 N N . ALA A 1 113 ? 1.712 -6.701 -16.322 1.00 65.94 113 ALA A N 1
ATOM 823 C CA . ALA A 1 113 ? 0.258 -6.840 -16.233 1.00 65.94 113 ALA A CA 1
ATOM 824 C C . ALA A 1 113 ? -0.304 -6.314 -14.896 1.00 65.94 113 ALA A C 1
ATOM 826 O O . ALA A 1 113 ? -1.297 -5.590 -14.889 1.00 65.94 113 ALA A O 1
ATOM 827 N N . GLU A 1 114 ? 0.353 -6.617 -13.773 1.00 66.50 114 GLU A N 1
ATOM 828 C CA . GLU A 1 114 ? -0.043 -6.130 -12.443 1.00 66.50 114 GLU A CA 1
ATOM 829 C C . GLU A 1 114 ? 0.170 -4.614 -12.307 1.00 66.50 114 GLU A C 1
ATOM 831 O O . GLU A 1 114 ? -0.663 -3.920 -11.722 1.00 66.50 114 GLU A O 1
ATOM 836 N N . LYS A 1 115 ? 1.250 -4.073 -12.891 1.00 69.56 115 LYS A N 1
ATOM 837 C CA . LYS A 1 115 ? 1.502 -2.622 -12.951 1.00 69.56 115 LYS A CA 1
ATOM 838 C C . LYS A 1 115 ? 0.469 -1.895 -13.815 1.00 69.56 115 LYS A C 1
ATOM 840 O O . LYS A 1 115 ? -0.004 -0.831 -13.418 1.00 69.56 115 LYS A O 1
ATOM 845 N N . ALA A 1 116 ? 0.072 -2.469 -14.951 1.00 70.38 116 ALA A N 1
ATOM 846 C CA . ALA A 1 116 ? -0.968 -1.912 -15.814 1.00 70.38 116 ALA A CA 1
ATOM 847 C C . ALA A 1 116 ? -2.340 -1.898 -15.122 1.00 70.38 116 ALA A C 1
ATOM 849 O O . ALA A 1 116 ? -3.014 -0.868 -15.117 1.00 70.38 116 ALA A O 1
ATOM 850 N N . GLN A 1 117 ? -2.717 -3.000 -14.467 1.00 71.12 117 GLN A N 1
ATOM 851 C CA . GLN A 1 117 ? -3.960 -3.090 -13.696 1.00 71.12 117 GLN A CA 1
ATOM 852 C C . GLN A 1 117 ? -3.982 -2.088 -12.532 1.00 71.12 117 GLN A C 1
ATOM 854 O O . GLN A 1 117 ? -5.000 -1.452 -12.255 1.00 71.12 117 GLN A O 1
ATOM 859 N N . ALA A 1 118 ? -2.840 -1.894 -11.877 1.00 68.44 118 ALA A N 1
ATOM 860 C CA . ALA A 1 118 ? -2.681 -0.892 -10.837 1.00 68.44 118 ALA A CA 1
ATOM 861 C C . ALA A 1 118 ? -2.766 0.549 -11.343 1.00 68.44 118 ALA A C 1
ATOM 863 O O . ALA A 1 118 ? -3.411 1.388 -10.714 1.00 68.44 118 ALA A O 1
ATOM 864 N N . ALA A 1 119 ? -2.144 0.846 -12.485 1.00 71.56 119 ALA A N 1
ATOM 865 C CA . ALA A 1 119 ? -2.252 2.152 -13.124 1.00 71.56 119 ALA A CA 1
ATOM 866 C C . ALA A 1 119 ? -3.705 2.452 -13.531 1.00 71.56 119 ALA A C 1
ATOM 868 O O . ALA A 1 119 ? -4.172 3.583 -13.383 1.00 71.56 119 ALA A O 1
ATOM 869 N N . GLU A 1 120 ? -4.441 1.439 -13.997 1.00 75.25 120 GLU A N 1
ATOM 870 C CA . GLU A 1 120 ? -5.863 1.558 -14.313 1.00 75.25 120 GLU A CA 1
ATOM 871 C C . GLU A 1 120 ? -6.694 1.865 -13.062 1.00 75.25 120 GLU A C 1
ATOM 873 O O . GLU A 1 120 ? -7.442 2.844 -13.058 1.00 75.25 120 GLU A O 1
ATOM 878 N N . LYS A 1 121 ? -6.502 1.112 -11.971 1.00 73.75 121 LYS A N 1
ATOM 879 C CA . LYS A 1 121 ? -7.163 1.373 -10.682 1.00 73.75 121 LYS A CA 1
ATOM 880 C C . LYS A 1 121 ? -6.849 2.760 -10.128 1.00 73.75 121 LYS A C 1
ATOM 882 O O . LYS A 1 121 ? -7.762 3.468 -9.710 1.00 73.75 121 LYS A O 1
ATOM 887 N N . ALA A 1 122 ? -5.589 3.189 -10.176 1.00 73.00 122 ALA A N 1
ATOM 888 C CA . ALA A 1 122 ? -5.197 4.538 -9.774 1.00 73.00 122 ALA A CA 1
ATOM 889 C C . ALA A 1 122 ? -5.898 5.611 -10.632 1.00 73.00 122 ALA A C 1
ATOM 891 O O . ALA A 1 122 ? -6.346 6.637 -10.120 1.00 73.00 122 ALA A O 1
ATOM 892 N N . GLY A 1 123 ? -6.077 5.350 -11.931 1.00 76.94 123 GLY A N 1
ATOM 893 C CA . GLY A 1 123 ? -6.871 6.196 -12.821 1.00 76.94 123 GLY A CA 1
ATOM 894 C C . GLY A 1 123 ? -8.359 6.245 -12.466 1.00 76.94 123 GLY A C 1
ATOM 895 O O . GLY A 1 123 ? -8.945 7.327 -12.466 1.00 76.94 123 GLY A O 1
ATOM 896 N N . GLN A 1 124 ? -8.961 5.103 -12.132 1.00 80.12 124 GLN A N 1
ATOM 897 C CA . GLN A 1 124 ? -10.353 5.026 -11.676 1.00 80.12 124 GLN A CA 1
ATOM 898 C C . GLN A 1 124 ? -10.543 5.779 -10.352 1.00 80.12 124 GLN A C 1
ATOM 900 O O . GLN A 1 124 ? -11.478 6.565 -10.225 1.00 80.12 124 GLN A O 1
ATOM 905 N N . MET A 1 125 ? -9.611 5.630 -9.407 1.00 77.81 125 MET A N 1
ATOM 906 C CA . MET A 1 125 ? -9.606 6.367 -8.141 1.00 77.81 125 MET A CA 1
ATOM 907 C C . MET A 1 125 ? -9.524 7.881 -8.364 1.00 77.81 125 MET A C 1
ATOM 909 O O . MET A 1 125 ? -10.317 8.628 -7.794 1.00 77.81 125 MET A O 1
ATOM 913 N N . ALA A 1 126 ? -8.638 8.347 -9.250 1.00 79.12 126 ALA A N 1
ATOM 914 C CA . ALA A 1 126 ? -8.561 9.763 -9.610 1.00 79.12 126 ALA A CA 1
ATOM 915 C C . ALA A 1 126 ? -9.876 10.291 -10.217 1.00 79.12 126 ALA A C 1
ATOM 917 O O . ALA A 1 126 ? -10.288 11.412 -9.915 1.00 79.12 126 ALA A O 1
ATOM 918 N N . ALA A 1 127 ? -10.543 9.489 -11.055 1.00 80.69 127 ALA A N 1
ATOM 919 C CA . ALA A 1 127 ? -11.821 9.853 -11.663 1.00 80.69 127 ALA A CA 1
ATOM 920 C C . ALA A 1 127 ? -12.951 9.936 -10.625 1.00 80.69 127 ALA A C 1
ATOM 922 O O . ALA A 1 127 ? -13.712 10.903 -10.627 1.00 80.69 127 ALA A O 1
ATOM 923 N N . VAL A 1 128 ? -13.031 8.967 -9.708 1.00 83.44 128 VAL A N 1
ATOM 924 C CA . VAL A 1 128 ? -14.028 8.957 -8.629 1.00 83.44 128 VAL A CA 1
ATOM 925 C C . VAL A 1 128 ? -13.798 10.113 -7.659 1.00 83.44 128 VAL A C 1
ATOM 927 O O . VAL A 1 128 ? -14.750 10.804 -7.318 1.00 83.44 128 VAL A O 1
ATOM 930 N N . LEU A 1 129 ? -12.551 10.398 -7.275 1.00 81.88 129 LEU A N 1
ATOM 931 C CA . LEU A 1 129 ? -12.229 11.558 -6.438 1.00 81.88 129 LEU A CA 1
ATOM 932 C C . LEU A 1 129 ? -12.592 12.881 -7.126 1.00 81.88 129 LEU A C 1
ATOM 934 O O . LEU A 1 129 ? -13.142 13.770 -6.480 1.00 81.88 129 LEU A O 1
ATOM 938 N N . GLY A 1 130 ? -12.363 12.994 -8.439 1.00 82.06 130 GLY A N 1
ATOM 939 C CA . GLY A 1 130 ? -12.815 14.145 -9.226 1.00 82.06 130 GLY A CA 1
ATOM 940 C C . GLY A 1 130 ? -14.342 14.278 -9.268 1.00 82.06 130 GLY A C 1
ATOM 941 O O . GLY A 1 130 ? -14.869 15.381 -9.133 1.00 82.06 130 GLY A O 1
ATOM 942 N N . ALA A 1 131 ? -15.065 13.160 -9.390 1.00 83.38 131 ALA A N 1
ATOM 943 C CA . ALA A 1 131 ? -16.524 13.150 -9.324 1.00 83.38 131 ALA A CA 1
ATOM 944 C C . ALA A 1 131 ? -17.028 13.565 -7.933 1.00 83.38 131 ALA A C 1
ATOM 946 O O . ALA A 1 131 ? -17.908 14.417 -7.843 1.00 83.38 131 ALA A O 1
ATOM 947 N N . ILE A 1 132 ? -16.428 13.048 -6.854 1.00 84.12 132 ILE A N 1
ATOM 948 C CA . ILE A 1 132 ? -16.757 13.435 -5.474 1.00 84.12 132 ILE A CA 1
ATOM 949 C C . ILE A 1 132 ? -16.523 14.935 -5.276 1.00 84.12 132 ILE A C 1
ATOM 951 O O . ILE A 1 132 ? -17.401 15.624 -4.775 1.00 84.12 132 ILE A O 1
ATOM 955 N N . GLN A 1 133 ? -15.391 15.470 -5.731 1.00 83.31 133 GLN A N 1
ATOM 956 C CA . GLN A 1 133 ? -15.076 16.897 -5.619 1.00 83.31 133 GLN A CA 1
ATOM 957 C C . GLN A 1 133 ? -16.079 17.799 -6.363 1.00 83.31 133 GLN A C 1
ATOM 959 O O . GLN A 1 133 ? -16.295 18.939 -5.957 1.00 83.31 133 GLN A O 1
ATOM 964 N N . SER A 1 134 ? -16.703 17.296 -7.435 1.00 83.50 134 SER A N 1
ATOM 965 C CA . SER A 1 134 ? -17.737 18.019 -8.188 1.00 83.50 134 SER A CA 1
ATOM 966 C C . SER A 1 134 ? -19.118 18.023 -7.518 1.00 83.50 134 SER A C 1
ATOM 968 O O . SER A 1 134 ? -19.991 18.790 -7.926 1.00 83.50 134 SER A O 1
ATOM 970 N N . LEU A 1 135 ? -19.326 17.191 -6.491 1.00 85.75 135 LEU A N 1
ATOM 971 C CA . LEU A 1 135 ? -20.569 17.161 -5.725 1.00 85.75 135 LEU A CA 1
ATOM 972 C C . LEU A 1 135 ? -20.647 18.334 -4.735 1.00 85.75 135 LEU A C 1
ATOM 974 O O . LEU A 1 135 ? -19.613 18.822 -4.265 1.00 85.75 135 LEU A O 1
ATOM 978 N N . PRO A 1 136 ? -21.865 18.755 -4.345 1.00 83.88 136 PRO A N 1
ATOM 979 C CA . PRO A 1 136 ? -22.054 19.693 -3.244 1.00 83.88 136 PRO A CA 1
ATOM 980 C C . PRO A 1 136 ? -21.379 19.185 -1.956 1.00 83.88 136 PRO A C 1
ATOM 982 O O . PRO A 1 136 ? -21.469 17.984 -1.689 1.00 83.88 136 PRO A O 1
ATOM 985 N N . PRO A 1 137 ? -20.772 20.054 -1.120 1.00 78.62 137 PRO A N 1
ATOM 986 C CA . PRO A 1 137 ? -20.033 19.655 0.089 1.00 78.62 137 PRO A CA 1
ATOM 987 C C . PRO A 1 137 ? -20.810 18.716 1.020 1.00 78.62 137 PRO A C 1
ATOM 989 O O . PRO A 1 137 ? -20.254 17.777 1.581 1.00 78.62 137 PRO A O 1
ATOM 992 N N . GLU A 1 138 ? -22.122 18.925 1.117 1.00 81.56 138 GLU A N 1
ATOM 993 C CA . GLU A 1 138 ? -23.053 18.122 1.918 1.00 81.56 138 GLU A CA 1
ATOM 994 C C . GLU A 1 138 ? -23.142 16.655 1.455 1.00 81.56 138 GLU A C 1
ATOM 996 O O . GLU A 1 138 ? -23.417 15.762 2.252 1.00 81.56 138 GLU A O 1
ATOM 1001 N N . GLN A 1 139 ? -22.883 16.389 0.171 1.00 83.62 139 GLN A N 1
ATOM 1002 C CA . GLN A 1 139 ? -22.930 15.057 -0.443 1.00 83.62 139 GLN A CA 1
ATOM 1003 C C . GLN A 1 139 ? -21.544 14.408 -0.559 1.00 83.62 139 GLN A C 1
ATOM 1005 O O . GLN A 1 139 ? -21.451 13.193 -0.747 1.00 83.62 139 GLN A O 1
ATOM 1010 N N . GLN A 1 140 ? -20.466 15.188 -0.422 1.00 83.50 140 GLN A N 1
ATOM 1011 C CA . GLN A 1 140 ? -19.091 14.702 -0.570 1.00 83.50 140 GLN A CA 1
ATOM 1012 C C . GLN A 1 140 ? -18.742 13.641 0.468 1.00 83.50 140 GLN A C 1
ATOM 1014 O O . GLN A 1 140 ? -18.124 12.639 0.120 1.00 83.50 140 GLN A O 1
ATOM 1019 N N . LEU A 1 141 ? -19.173 13.822 1.720 1.00 82.06 141 LEU A N 1
ATOM 1020 C CA . LEU A 1 141 ? -18.910 12.859 2.790 1.00 82.06 141 LEU A CA 1
ATOM 1021 C C . LEU A 1 141 ? -19.574 11.507 2.512 1.00 82.06 141 LEU A C 1
ATOM 1023 O O . LEU A 1 141 ? -18.916 10.473 2.590 1.00 82.06 141 LEU A O 1
ATOM 1027 N N . ALA A 1 142 ? -20.857 11.521 2.146 1.00 84.06 142 ALA A N 1
ATOM 1028 C CA . ALA A 1 142 ? -21.606 10.304 1.847 1.00 84.06 142 ALA A CA 1
ATOM 1029 C C . ALA A 1 142 ? -21.016 9.567 0.634 1.00 84.06 142 ALA A C 1
ATOM 1031 O O . ALA A 1 142 ? -20.827 8.353 0.677 1.00 84.06 142 ALA A O 1
ATOM 1032 N N . ALA A 1 143 ? -20.655 10.306 -0.420 1.00 83.88 143 ALA A N 1
ATOM 1033 C CA . ALA A 1 143 ? -20.003 9.732 -1.590 1.00 83.88 143 ALA A CA 1
ATOM 1034 C C . ALA A 1 143 ? -18.612 9.173 -1.242 1.00 83.88 143 ALA A C 1
ATOM 1036 O O . ALA A 1 143 ? -18.299 8.037 -1.587 1.00 83.88 143 ALA A O 1
ATOM 1037 N N . ALA A 1 144 ? -17.789 9.916 -0.502 1.00 79.81 144 ALA A N 1
ATOM 1038 C CA . ALA A 1 144 ? -16.472 9.454 -0.081 1.00 79.81 144 ALA A CA 1
ATOM 1039 C C . ALA A 1 144 ? -16.554 8.185 0.776 1.00 79.81 144 ALA A C 1
ATOM 1041 O O . ALA A 1 144 ? -15.828 7.237 0.502 1.00 79.81 144 ALA A O 1
ATOM 1042 N N . GLN A 1 145 ? -17.473 8.115 1.741 1.00 80.56 145 GLN A N 1
ATOM 1043 C CA . GLN A 1 145 ? -17.692 6.915 2.557 1.00 80.56 145 GLN A CA 1
ATOM 1044 C C . GLN A 1 145 ? -18.190 5.722 1.731 1.00 80.56 145 GLN A C 1
ATOM 1046 O O . GLN A 1 145 ? -17.797 4.589 1.997 1.00 80.56 145 GLN A O 1
ATOM 1051 N N . GLN A 1 146 ? -19.012 5.961 0.705 1.00 83.75 146 GLN A N 1
ATOM 1052 C CA . GLN A 1 146 ? -19.486 4.910 -0.197 1.00 83.75 146 GLN A CA 1
ATOM 1053 C C . GLN A 1 146 ? -18.350 4.308 -1.038 1.00 83.75 146 GLN A C 1
ATOM 1055 O O . GLN A 1 146 ? -18.333 3.098 -1.273 1.00 83.75 146 GLN A O 1
ATOM 1060 N N . TYR A 1 147 ? -17.410 5.137 -1.497 1.00 77.62 147 TYR A N 1
ATOM 1061 C CA . TYR A 1 147 ? -16.318 4.694 -2.365 1.00 77.62 147 TYR A CA 1
ATOM 1062 C C . TYR A 1 147 ? -15.032 4.322 -1.609 1.00 77.62 147 TYR A C 1
ATOM 1064 O O . TYR A 1 147 ? -14.215 3.588 -2.158 1.00 77.62 147 TYR A O 1
ATOM 1072 N N . ALA A 1 148 ? -14.860 4.734 -0.348 1.00 70.06 148 ALA A N 1
ATOM 1073 C CA . ALA A 1 148 ? -13.682 4.424 0.471 1.00 70.06 148 ALA A CA 1
ATOM 1074 C C . ALA A 1 148 ? -13.302 2.929 0.490 1.00 70.06 148 ALA A C 1
ATOM 1076 O O . ALA A 1 148 ? -12.132 2.623 0.238 1.00 70.06 148 ALA A O 1
ATOM 1077 N N . PRO A 1 149 ? -14.252 1.981 0.659 1.00 71.50 149 PRO A N 1
ATOM 1078 C CA . PRO A 1 149 ? -13.924 0.556 0.675 1.00 71.50 149 PRO A CA 1
ATOM 1079 C C . PRO A 1 149 ? -13.359 0.052 -0.657 1.00 71.50 149 PRO A C 1
ATOM 1081 O O . PRO A 1 149 ? -12.574 -0.892 -0.672 1.00 71.50 149 PRO A O 1
ATOM 1084 N N . GLN A 1 150 ? -13.732 0.679 -1.780 1.00 68.94 150 GLN A N 1
ATOM 1085 C CA . GLN A 1 150 ? -13.235 0.309 -3.111 1.00 68.94 150 GLN A CA 1
ATOM 1086 C C . GLN A 1 150 ? -11.772 0.715 -3.325 1.00 68.94 150 GLN A C 1
ATOM 1088 O O . GLN A 1 150 ? -11.125 0.196 -4.233 1.00 68.94 150 GLN A O 1
ATOM 1093 N N . PHE A 1 151 ? -1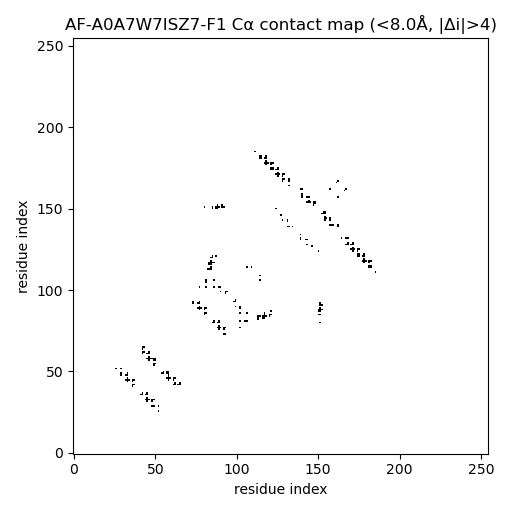1.258 1.615 -2.484 1.00 63.94 151 PHE A N 1
ATOM 1094 C CA . PHE A 1 151 ? -9.881 2.109 -2.509 1.00 63.94 151 PHE A CA 1
ATOM 1095 C C . PHE A 1 151 ? -9.062 1.641 -1.300 1.00 63.94 151 PHE A C 1
ATOM 1097 O O . PHE A 1 151 ? -7.985 2.174 -1.042 1.00 63.94 151 PHE A O 1
ATOM 1104 N N . GLY A 1 152 ? -9.593 0.695 -0.515 1.00 60.97 152 GLY A N 1
ATOM 1105 C CA . GLY A 1 152 ? -8.947 0.205 0.704 1.00 60.97 152 GLY A CA 1
ATOM 1106 C C . GLY A 1 152 ? -8.834 1.250 1.819 1.00 60.97 152 GLY A C 1
ATOM 1107 O O . GLY A 1 152 ? -8.021 1.089 2.724 1.00 60.97 152 GLY A O 1
ATOM 1108 N N . ILE A 1 153 ? -9.633 2.318 1.762 1.00 64.44 153 ILE A N 1
ATOM 1109 C CA . ILE A 1 153 ? -9.716 3.335 2.812 1.00 64.44 153 ILE A CA 1
ATOM 1110 C C . ILE A 1 153 ? -10.812 2.912 3.790 1.00 64.44 153 ILE A C 1
ATOM 1112 O O . ILE A 1 153 ? -11.925 2.587 3.375 1.00 64.44 153 ILE A O 1
ATOM 1116 N N . ASP A 1 154 ? -10.515 2.941 5.090 1.00 67.06 154 ASP A N 1
ATOM 1117 C CA . ASP A 1 154 ? -11.527 2.707 6.120 1.00 67.06 154 ASP A CA 1
ATOM 1118 C C . ASP A 1 154 ? -12.531 3.878 6.146 1.00 67.06 154 ASP A C 1
ATOM 1120 O O . ASP A 1 154 ? -12.153 5.002 6.500 1.00 67.06 154 ASP A O 1
ATOM 1124 N N . PRO A 1 155 ? -13.812 3.652 5.793 1.00 66.62 155 PRO A N 1
ATOM 1125 C CA . PRO A 1 155 ? -14.823 4.706 5.793 1.00 66.62 155 PRO A CA 1
ATOM 1126 C C . PRO A 1 155 ? -15.098 5.267 7.193 1.00 66.62 155 PRO A C 1
ATOM 1128 O O . PRO A 1 155 ? -15.548 6.404 7.311 1.00 66.62 155 PRO A O 1
ATOM 1131 N N . SER A 1 156 ? -14.813 4.505 8.253 1.00 69.81 156 SER A N 1
ATOM 1132 C CA . SER A 1 156 ? -15.063 4.888 9.650 1.00 69.81 156 SER A CA 1
ATOM 1133 C C . SER A 1 156 ? -14.194 6.066 10.100 1.00 69.81 156 SER A C 1
ATOM 1135 O O . SER A 1 156 ? -14.575 6.812 11.000 1.00 69.81 156 SER A O 1
ATOM 1137 N N . GLY A 1 157 ? -13.028 6.237 9.469 1.00 63.03 157 GLY A N 1
ATOM 1138 C CA . GLY A 1 157 ? -12.110 7.349 9.719 1.00 63.03 157 GLY A CA 1
ATOM 1139 C C . GLY A 1 157 ? -12.400 8.600 8.888 1.00 63.03 157 GLY A C 1
ATOM 1140 O O . GLY A 1 157 ? -11.784 9.637 9.126 1.00 63.03 157 GLY A O 1
ATOM 1141 N N . LEU A 1 158 ? -13.321 8.526 7.920 1.00 72.69 158 LEU A N 1
ATOM 1142 C CA . LEU A 1 158 ? -13.667 9.646 7.051 1.00 72.69 158 LEU A CA 1
ATOM 1143 C C . LEU A 1 158 ? -14.726 10.533 7.708 1.00 72.69 158 LEU A C 1
ATOM 1145 O O . LEU A 1 158 ? -15.904 10.177 7.795 1.00 72.69 158 LEU A O 1
ATOM 1149 N N . THR A 1 159 ? -14.304 11.722 8.124 1.00 77.25 159 THR A N 1
ATOM 1150 C CA . THR A 1 159 ? -15.163 12.777 8.679 1.00 77.25 159 THR A CA 1
ATOM 1151 C C . THR A 1 159 ? -15.189 14.000 7.763 1.00 77.25 159 THR A C 1
ATOM 1153 O O . THR A 1 159 ? -14.272 14.208 6.966 1.00 77.25 159 THR A O 1
ATOM 1156 N N . ALA A 1 160 ? -16.206 14.857 7.905 1.00 71.56 160 ALA A N 1
ATOM 1157 C CA . ALA A 1 160 ? -16.304 16.117 7.156 1.00 71.56 160 ALA A CA 1
ATOM 1158 C C . ALA A 1 160 ? -15.079 17.037 7.351 1.00 71.56 160 ALA A C 1
ATOM 1160 O O . ALA A 1 160 ? -14.727 17.797 6.456 1.00 71.56 160 ALA A O 1
ATOM 1161 N N . GLU A 1 161 ? -14.404 16.940 8.498 1.00 70.06 161 GLU A N 1
ATOM 1162 C CA . GLU A 1 161 ? -13.194 17.711 8.811 1.00 70.06 161 GLU A CA 1
ATOM 1163 C C . GLU A 1 161 ? -11.956 17.172 8.081 1.00 70.06 161 GLU A C 1
ATOM 1165 O O . GLU A 1 161 ? -11.068 17.936 7.708 1.00 70.06 161 GLU A O 1
ATOM 1170 N N . THR A 1 162 ? -11.903 15.860 7.839 1.00 68.81 162 THR A N 1
ATOM 1171 C CA . THR A 1 162 ? -10.821 15.211 7.075 1.00 68.81 162 THR A CA 1
ATOM 1172 C C . THR A 1 162 ? -11.036 15.287 5.560 1.00 68.81 162 THR A C 1
ATOM 1174 O O . THR A 1 162 ? -10.075 15.358 4.796 1.00 68.81 162 THR A O 1
ATOM 1177 N N . LEU A 1 163 ? -12.296 15.338 5.117 1.00 72.62 163 LEU A N 1
ATOM 1178 C CA . LEU A 1 163 ? -12.715 15.444 3.717 1.00 72.62 163 LEU A CA 1
ATOM 1179 C C . LEU A 1 163 ? -12.888 16.904 3.296 1.00 72.62 163 LEU A C 1
ATOM 1181 O O . LEU A 1 163 ? -13.963 17.347 2.897 1.00 72.62 163 LEU A O 1
ATOM 1185 N N . THR A 1 164 ? -11.801 17.666 3.368 1.00 76.94 164 THR A N 1
ATOM 1186 C CA . THR A 1 164 ? -11.783 19.009 2.783 1.00 76.94 164 THR A CA 1
ATOM 1187 C C . THR A 1 164 ? -11.615 18.928 1.260 1.00 76.94 164 THR A C 1
ATOM 1189 O O . THR A 1 164 ? -10.979 17.996 0.756 1.00 76.94 164 THR A O 1
ATOM 1192 N N . PRO A 1 165 ? -12.088 19.930 0.495 1.00 73.81 165 PRO A N 1
ATOM 1193 C CA . PRO A 1 165 ? -11.826 20.007 -0.944 1.00 73.81 165 PRO A CA 1
ATOM 1194 C C . PRO A 1 165 ? -10.329 19.944 -1.292 1.00 73.81 165 PRO A C 1
ATOM 1196 O O . PRO A 1 165 ? -9.953 19.410 -2.332 1.00 73.81 165 PRO A O 1
ATOM 1199 N N . GLN A 1 166 ? -9.472 20.459 -0.404 1.00 74.94 166 GLN A N 1
ATOM 1200 C CA . GLN A 1 166 ? -8.014 20.410 -0.532 1.00 74.94 166 GLN A CA 1
ATOM 1201 C C . GLN A 1 166 ? -7.459 19.001 -0.295 1.00 74.94 166 GLN A C 1
ATOM 1203 O O . GLN A 1 166 ? -6.575 18.570 -1.030 1.00 74.94 166 GLN A O 1
ATOM 1208 N N . ALA A 1 167 ? -7.988 18.268 0.689 1.00 73.38 167 ALA A N 1
ATOM 1209 C CA . ALA A 1 167 ? -7.609 16.878 0.927 1.00 73.38 167 ALA A CA 1
ATOM 1210 C C . ALA A 1 167 ? -8.017 15.981 -0.252 1.00 73.38 167 ALA A C 1
ATOM 1212 O O . ALA A 1 167 ? -7.200 15.203 -0.739 1.00 73.38 167 ALA A O 1
ATOM 1213 N N . LEU A 1 168 ? -9.241 16.141 -0.770 1.00 73.38 168 LEU A N 1
ATOM 1214 C CA . LEU A 1 168 ? -9.718 15.423 -1.958 1.00 73.38 168 LEU A CA 1
ATOM 1215 C C . LEU A 1 168 ? -8.840 15.688 -3.189 1.00 73.38 168 LEU A C 1
ATOM 1217 O O . LEU A 1 168 ? -8.480 14.748 -3.900 1.00 73.38 168 LEU A O 1
ATOM 1221 N N . GLU A 1 169 ? -8.440 16.943 -3.410 1.00 76.12 169 GLU A N 1
ATOM 1222 C CA . GLU A 1 169 ? -7.514 17.298 -4.490 1.00 76.12 169 GLU A CA 1
ATOM 1223 C C . GLU A 1 169 ? -6.127 16.673 -4.281 1.00 76.12 169 GLU A C 1
ATOM 1225 O O . GLU A 1 169 ? -5.549 16.124 -5.217 1.00 76.12 169 GLU A O 1
ATOM 1230 N N . ALA A 1 170 ? -5.606 16.680 -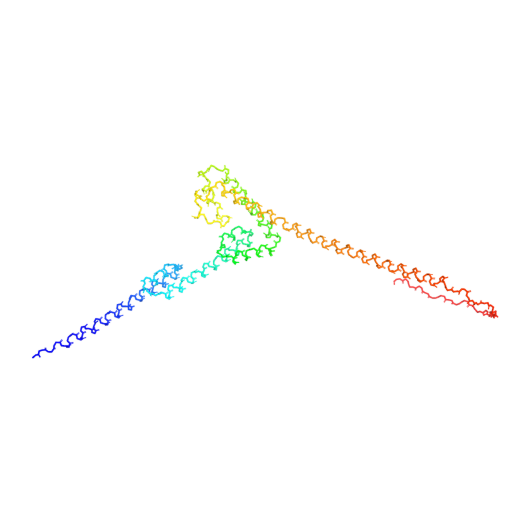3.051 1.00 74.31 170 ALA A N 1
ATOM 1231 C CA . ALA A 1 170 ? -4.328 16.048 -2.734 1.00 74.31 170 ALA A CA 1
ATOM 1232 C C . ALA A 1 170 ? -4.353 14.535 -3.016 1.00 74.31 170 ALA A C 1
ATOM 1234 O O . ALA A 1 170 ? -3.435 14.018 -3.659 1.00 74.31 170 ALA A O 1
ATOM 1235 N N . TYR A 1 171 ? -5.420 13.834 -2.619 1.00 73.12 171 TYR A N 1
ATOM 1236 C CA . TYR A 1 171 ? -5.599 12.411 -2.927 1.00 73.12 171 TYR A CA 1
ATOM 1237 C C . TYR A 1 171 ? -5.718 12.154 -4.431 1.00 73.12 171 TYR A C 1
ATOM 1239 O O . TYR A 1 171 ? -5.139 11.197 -4.951 1.00 73.12 171 TYR A O 1
ATOM 1247 N N . ARG A 1 172 ? -6.416 13.030 -5.159 1.00 78.31 172 ARG A N 1
ATOM 1248 C CA . ARG A 1 172 ? -6.538 12.939 -6.616 1.00 78.31 172 ARG A CA 1
ATOM 1249 C C . ARG A 1 172 ? -5.185 13.119 -7.308 1.00 78.31 172 ARG A C 1
ATOM 1251 O O . ARG A 1 172 ? -4.852 12.328 -8.190 1.00 78.31 172 ARG A O 1
ATOM 1258 N N . ILE A 1 173 ? -4.391 14.113 -6.909 1.00 75.50 173 ILE A N 1
ATOM 1259 C CA . ILE A 1 173 ? -3.045 14.351 -7.455 1.00 75.50 173 ILE A CA 1
ATOM 1260 C C . ILE A 1 173 ? -2.135 13.150 -7.186 1.00 75.50 173 ILE A C 1
ATOM 1262 O O . ILE A 1 173 ? -1.415 12.716 -8.085 1.00 75.50 173 ILE A O 1
ATOM 1266 N N . GLN A 1 174 ? -2.194 12.568 -5.985 1.00 74.50 174 GLN A N 1
ATOM 1267 C CA . GLN A 1 174 ? -1.441 11.354 -5.658 1.00 74.50 174 GLN A CA 1
ATOM 1268 C C . GLN A 1 174 ? -1.839 10.173 -6.553 1.00 74.50 174 GLN A C 1
ATOM 1270 O O . GLN A 1 174 ? -0.964 9.479 -7.070 1.00 74.50 174 GLN A O 1
ATOM 1275 N N . ALA A 1 175 ? -3.138 9.974 -6.787 1.00 75.69 175 ALA A N 1
ATOM 1276 C CA . ALA A 1 175 ? -3.641 8.916 -7.661 1.00 75.69 175 ALA A CA 1
ATOM 1277 C C . ALA A 1 175 ? -3.170 9.089 -9.118 1.00 75.69 175 ALA A C 1
ATOM 1279 O O . ALA A 1 175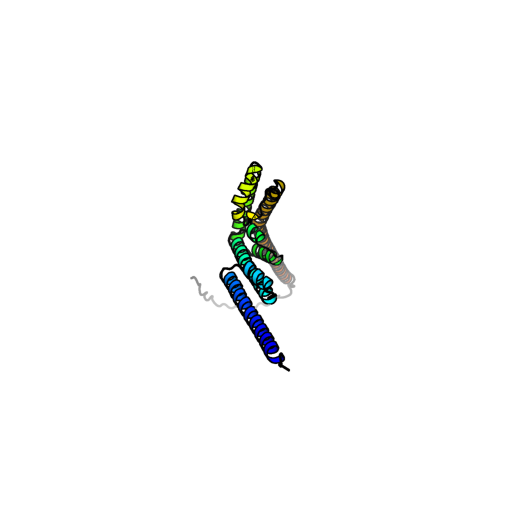 ? -2.712 8.131 -9.743 1.00 75.69 175 ALA A O 1
ATOM 1280 N N . ILE A 1 176 ? -3.217 10.319 -9.647 1.00 76.50 176 ILE A N 1
ATOM 1281 C CA . ILE A 1 176 ? -2.706 10.646 -10.989 1.00 76.50 176 ILE A CA 1
ATOM 1282 C C . ILE A 1 176 ? -1.196 10.402 -11.060 1.00 76.50 176 ILE A C 1
ATOM 1284 O O . ILE A 1 176 ? -0.730 9.715 -11.965 1.00 76.50 176 ILE A O 1
ATOM 1288 N N . GLY A 1 177 ? -0.437 10.888 -10.075 1.00 75.25 177 GLY A N 1
ATOM 1289 C CA . GLY A 1 177 ? 1.009 10.685 -10.016 1.00 75.25 177 GLY A CA 1
ATOM 1290 C C . GLY A 1 177 ? 1.397 9.206 -9.954 1.00 75.25 177 GLY A C 1
ATOM 1291 O O . GLY A 1 177 ? 2.348 8.794 -10.615 1.00 75.25 177 GLY A O 1
ATOM 1292 N N . LEU A 1 178 ? 0.637 8.386 -9.220 1.00 73.44 178 LEU A N 1
ATOM 1293 C CA . LEU A 1 178 ? 0.841 6.939 -9.162 1.00 73.44 178 LEU A CA 1
ATOM 1294 C C . LEU A 1 178 ? 0.546 6.269 -10.509 1.00 73.44 178 LEU A C 1
ATOM 1296 O O . LEU A 1 178 ? 1.341 5.448 -10.967 1.00 73.44 178 LEU A O 1
ATOM 1300 N N . LYS A 1 179 ? -0.560 6.637 -11.165 1.00 80.38 179 LYS A N 1
ATOM 1301 C CA . LYS A 1 179 ? -0.892 6.159 -12.513 1.00 80.38 179 LYS A CA 1
ATOM 1302 C C . LYS A 1 179 ? 0.219 6.495 -13.507 1.00 80.38 179 LYS A C 1
ATOM 1304 O O . LYS A 1 179 ? 0.659 5.616 -14.250 1.00 80.38 179 LYS A O 1
ATOM 1309 N N . ASP A 1 180 ? 0.671 7.743 -13.529 1.00 77.69 180 ASP A N 1
ATOM 1310 C CA . ASP A 1 180 ? 1.711 8.201 -14.451 1.00 77.69 180 ASP A CA 1
ATOM 1311 C C . ASP A 1 180 ? 3.029 7.481 -14.166 1.00 77.69 180 ASP A C 1
ATOM 1313 O O . ASP A 1 180 ? 3.670 6.965 -15.079 1.00 77.69 180 ASP A O 1
ATOM 1317 N N . TYR A 1 181 ? 3.403 7.350 -12.893 1.00 73.75 181 TYR A N 1
ATOM 1318 C CA . TYR A 1 181 ? 4.595 6.612 -12.491 1.00 73.75 181 TYR A CA 1
ATOM 1319 C C . TYR A 1 181 ? 4.564 5.154 -12.973 1.00 73.75 181 TYR A C 1
ATOM 1321 O O . TYR A 1 181 ? 5.503 4.710 -13.633 1.00 73.75 181 TYR A O 1
ATOM 1329 N N . LEU A 1 182 ? 3.475 4.429 -12.700 1.00 73.62 182 LEU A N 1
ATOM 1330 C CA . LEU A 1 182 ? 3.339 3.014 -13.059 1.00 73.62 182 LEU A CA 1
ATOM 1331 C C . LEU A 1 182 ? 3.249 2.804 -14.577 1.00 73.62 182 LEU A C 1
ATOM 1333 O O . LEU A 1 182 ? 3.891 1.905 -15.112 1.00 73.62 182 LEU A O 1
ATOM 1337 N N . SER A 1 183 ? 2.511 3.657 -15.290 1.00 72.50 183 SER A N 1
ATOM 1338 C CA . SER A 1 183 ? 2.353 3.553 -16.748 1.00 72.50 183 SER A CA 1
ATOM 1339 C C . SER A 1 183 ? 3.601 3.972 -17.536 1.00 72.50 183 SER A C 1
ATOM 1341 O O . SER A 1 183 ? 3.818 3.506 -18.658 1.00 72.50 183 SER A O 1
ATOM 1343 N N . HIS A 1 184 ? 4.449 4.833 -16.967 1.00 71.25 184 HIS A N 1
ATOM 1344 C CA . HIS A 1 184 ? 5.709 5.245 -17.586 1.00 71.25 184 HIS A CA 1
ATOM 1345 C C . HIS A 1 184 ? 6.908 4.386 -17.187 1.00 71.25 184 HIS A C 1
ATOM 1347 O O . HIS A 1 184 ? 7.922 4.431 -17.888 1.00 71.25 184 HIS A O 1
ATOM 1353 N N . GLN A 1 185 ? 6.814 3.599 -16.114 1.00 67.62 185 GLN A N 1
ATOM 1354 C CA . GLN A 1 185 ? 7.885 2.693 -15.708 1.00 67.62 185 GLN A CA 1
ATOM 1355 C C . GLN A 1 185 ? 8.185 1.657 -16.801 1.00 67.62 185 GLN A C 1
ATOM 1357 O O . GLN A 1 185 ? 9.344 1.523 -17.191 1.00 67.62 185 GLN A O 1
ATOM 1362 N N . ASP A 1 186 ? 7.158 1.031 -17.380 1.00 63.31 186 ASP A N 1
ATOM 1363 C CA . ASP A 1 186 ? 7.337 0.041 -18.452 1.00 63.31 186 ASP A CA 1
ATOM 1364 C C . ASP A 1 186 ? 7.971 0.664 -19.703 1.00 63.31 186 ASP A C 1
ATOM 1366 O O . ASP A 1 186 ? 8.927 0.122 -20.251 1.00 63.31 186 ASP A O 1
ATOM 1370 N N . ARG A 1 187 ? 7.545 1.872 -20.104 1.00 64.69 187 ARG A N 1
ATOM 1371 C CA . ARG A 1 187 ? 8.169 2.578 -21.241 1.00 64.69 187 ARG A CA 1
ATOM 1372 C C . ARG A 1 187 ? 9.636 2.912 -20.988 1.00 64.69 187 ARG A C 1
ATOM 1374 O O . ARG A 1 187 ? 10.436 2.871 -21.915 1.00 64.69 187 ARG A O 1
ATOM 1381 N N . ARG A 1 188 ? 10.005 3.270 -19.754 1.00 65.25 188 ARG A N 1
ATOM 1382 C CA . ARG A 1 188 ? 11.406 3.545 -19.400 1.00 65.25 188 ARG A CA 1
ATOM 1383 C C . ARG A 1 188 ? 12.243 2.273 -19.408 1.00 65.25 188 ARG A C 1
ATOM 1385 O O . ARG A 1 188 ? 13.373 2.311 -19.884 1.00 65.25 188 ARG A O 1
ATOM 1392 N N . GLU A 1 189 ? 11.704 1.165 -18.909 1.00 66.25 189 GLU A N 1
ATOM 1393 C CA . GLU A 1 189 ? 12.388 -0.129 -18.935 1.00 66.25 189 GLU A CA 1
ATOM 1394 C C . GLU A 1 189 ? 12.545 -0.664 -20.363 1.00 66.25 189 GLU A C 1
ATOM 1396 O O . GLU A 1 189 ? 13.627 -1.137 -20.712 1.00 66.25 189 GLU A O 1
ATOM 1401 N N . ASP A 1 190 ? 11.522 -0.525 -21.207 1.00 66.88 190 ASP A N 1
ATOM 1402 C CA . ASP A 1 190 ? 11.575 -0.916 -22.616 1.00 66.88 190 ASP A CA 1
ATOM 1403 C C . ASP A 1 190 ? 12.548 -0.047 -23.413 1.00 66.88 190 ASP A C 1
ATOM 1405 O O . ASP A 1 190 ? 13.383 -0.588 -24.140 1.00 66.88 190 ASP A O 1
ATOM 1409 N N . ASN A 1 191 ? 12.530 1.275 -23.216 1.00 71.81 191 ASN A N 1
ATOM 1410 C CA . ASN A 1 191 ? 13.521 2.168 -23.816 1.00 71.81 191 ASN A CA 1
ATOM 1411 C C . ASN A 1 191 ? 14.940 1.798 -23.355 1.00 71.81 191 ASN A C 1
ATOM 1413 O O . ASN A 1 191 ? 15.825 1.624 -24.182 1.00 71.81 191 ASN A O 1
ATOM 1417 N N . ALA A 1 192 ? 15.152 1.546 -22.059 1.00 73.25 192 ALA A N 1
ATOM 1418 C CA . ALA A 1 192 ? 16.460 1.141 -21.538 1.00 73.25 192 ALA A CA 1
ATOM 1419 C C . ALA A 1 192 ? 16.916 -0.251 -22.023 1.00 73.25 192 ALA A C 1
ATOM 1421 O O . ALA A 1 192 ? 18.114 -0.555 -22.017 1.00 73.25 192 ALA A O 1
ATOM 1422 N N . ARG A 1 193 ? 15.989 -1.140 -22.399 1.00 73.25 193 ARG A N 1
ATOM 1423 C CA . ARG A 1 193 ? 16.311 -2.411 -23.070 1.00 73.25 193 ARG A CA 1
ATOM 1424 C C . ARG A 1 193 ? 16.674 -2.173 -24.530 1.00 73.25 193 ARG A C 1
ATOM 1426 O O . ARG A 1 193 ? 17.669 -2.730 -24.987 1.00 73.25 193 ARG A O 1
ATOM 1433 N N . GLN A 1 194 ? 15.908 -1.347 -25.240 1.00 76.31 194 GLN A N 1
ATOM 1434 C CA . GLN A 1 194 ? 16.192 -0.977 -26.626 1.00 76.31 194 GLN A CA 1
ATOM 1435 C C . GLN A 1 194 ? 17.542 -0.270 -26.752 1.00 76.31 194 GLN A C 1
ATOM 1437 O O . GLN A 1 194 ? 18.329 -0.652 -27.613 1.00 76.31 194 GLN A O 1
ATOM 1442 N N . ASP A 1 195 ? 17.858 0.655 -25.848 1.00 80.25 195 ASP A N 1
ATOM 1443 C CA . ASP A 1 195 ? 19.145 1.351 -25.802 1.00 80.25 195 ASP A CA 1
ATOM 1444 C C . ASP A 1 195 ? 20.301 0.367 -25.603 1.00 80.25 195 ASP A C 1
ATOM 1446 O O . ASP A 1 195 ? 21.279 0.406 -26.344 1.00 80.25 195 ASP A O 1
ATOM 1450 N N . ARG A 1 196 ? 20.164 -0.604 -24.688 1.00 79.62 196 ARG A N 1
ATOM 1451 C CA . ARG A 1 196 ? 21.176 -1.659 -24.493 1.00 79.62 196 ARG A CA 1
ATOM 1452 C C . ARG A 1 196 ? 21.361 -2.541 -25.728 1.00 79.62 196 ARG A C 1
ATOM 1454 O O . ARG A 1 196 ? 22.486 -2.921 -26.050 1.00 79.62 196 ARG A O 1
ATOM 1461 N N . VAL A 1 197 ? 20.277 -2.877 -26.429 1.00 86.94 197 VAL A N 1
ATOM 1462 C CA . VAL A 1 197 ? 20.347 -3.641 -27.685 1.00 86.94 197 VAL A CA 1
ATOM 1463 C C . VAL A 1 197 ? 21.006 -2.809 -28.787 1.00 86.94 197 VAL A C 1
ATOM 1465 O O . VAL A 1 197 ? 21.863 -3.326 -29.505 1.00 86.94 197 VAL A O 1
ATOM 1468 N N . ALA A 1 198 ? 20.663 -1.527 -28.899 1.00 83.50 198 ALA A N 1
ATOM 1469 C CA . ALA A 1 198 ? 21.260 -0.607 -29.859 1.00 83.50 198 ALA A CA 1
ATOM 1470 C C . ALA A 1 198 ? 22.760 -0.403 -29.585 1.00 83.50 198 ALA A C 1
ATOM 1472 O O . ALA A 1 198 ? 23.573 -0.516 -30.501 1.00 83.50 198 ALA A O 1
ATOM 1473 N N . GLU A 1 199 ? 23.157 -0.200 -28.327 1.00 85.38 199 GLU A N 1
ATOM 1474 C CA . GLU A 1 199 ? 24.561 -0.115 -27.917 1.00 85.38 199 GLU A CA 1
ATOM 1475 C C . GLU A 1 199 ? 25.328 -1.402 -28.232 1.00 85.38 199 GLU A C 1
ATOM 1477 O O . GLU A 1 199 ? 26.428 -1.340 -28.786 1.00 85.38 199 GLU A O 1
ATOM 1482 N N . ALA A 1 200 ? 24.742 -2.571 -27.956 1.00 83.06 200 ALA A N 1
ATOM 1483 C CA . ALA A 1 200 ? 25.350 -3.856 -28.291 1.00 83.06 200 ALA A CA 1
ATOM 1484 C C . ALA A 1 200 ? 25.541 -4.024 -29.810 1.00 83.06 200 ALA A C 1
ATOM 1486 O O . ALA A 1 200 ? 26.592 -4.493 -30.253 1.00 83.06 200 ALA A O 1
ATOM 1487 N N . GLN A 1 201 ? 24.573 -3.593 -30.625 1.00 85.38 201 GLN A N 1
ATOM 1488 C CA . GLN A 1 201 ? 24.686 -3.611 -32.087 1.00 85.38 201 GLN A CA 1
ATOM 1489 C C . GLN A 1 201 ? 25.750 -2.634 -32.603 1.00 85.38 201 GLN A C 1
ATOM 1491 O O . GLN A 1 201 ? 26.522 -2.979 -33.503 1.00 85.38 201 GLN A O 1
ATOM 1496 N N . ILE A 1 202 ? 25.846 -1.436 -32.020 1.00 85.25 202 ILE A N 1
ATOM 1497 C CA . ILE A 1 202 ? 26.889 -0.457 -32.351 1.00 85.25 202 ILE A CA 1
ATOM 1498 C C . ILE A 1 202 ? 28.269 -1.016 -31.987 1.00 85.25 202 ILE A C 1
ATOM 1500 O O . ILE A 1 202 ? 29.193 -0.939 -32.799 1.00 85.25 202 ILE A O 1
ATOM 1504 N N . ALA A 1 203 ? 28.419 -1.619 -30.805 1.00 85.75 203 ALA A N 1
ATOM 1505 C CA . ALA A 1 203 ? 29.665 -2.245 -30.369 1.00 85.75 203 ALA A CA 1
ATOM 1506 C C . ALA A 1 203 ? 30.071 -3.411 -31.287 1.00 85.75 203 ALA A C 1
ATOM 1508 O O . ALA A 1 203 ? 31.222 -3.476 -31.727 1.00 85.75 203 ALA A O 1
ATOM 1509 N N . ALA A 1 204 ? 29.121 -4.277 -31.655 1.00 82.62 204 ALA A N 1
ATOM 1510 C CA . ALA A 1 204 ? 29.349 -5.362 -32.605 1.00 82.62 204 ALA A CA 1
ATOM 1511 C C . ALA A 1 204 ? 29.789 -4.826 -33.978 1.00 82.62 204 ALA A C 1
ATOM 1513 O O . ALA A 1 204 ? 30.787 -5.289 -34.533 1.00 82.62 204 ALA A O 1
ATOM 1514 N N . THR A 1 205 ? 29.122 -3.788 -34.489 1.00 85.94 205 THR A N 1
ATOM 1515 C CA . THR A 1 205 ? 29.459 -3.153 -35.774 1.00 85.94 205 THR A CA 1
ATOM 1516 C C . THR A 1 205 ? 30.849 -2.516 -35.745 1.00 85.94 205 THR A C 1
ATOM 1518 O O . THR A 1 205 ? 31.626 -2.699 -36.683 1.00 85.94 205 THR A O 1
ATOM 1521 N N . ARG A 1 206 ? 31.215 -1.831 -34.650 1.00 83.56 206 ARG A N 1
ATOM 1522 C CA . ARG A 1 206 ? 32.570 -1.285 -34.460 1.00 83.56 206 ARG A CA 1
ATOM 1523 C C . ARG A 1 206 ? 33.626 -2.389 -34.441 1.00 83.56 206 ARG A C 1
ATOM 1525 O O . ARG A 1 206 ? 34.651 -2.239 -35.096 1.00 83.56 206 ARG A O 1
ATOM 1532 N N . SER A 1 207 ? 33.367 -3.508 -33.760 1.00 80.69 207 SER A N 1
ATOM 1533 C CA . SER A 1 207 ? 34.299 -4.647 -33.717 1.00 80.69 207 SER A CA 1
ATOM 1534 C C . SER A 1 207 ? 34.494 -5.30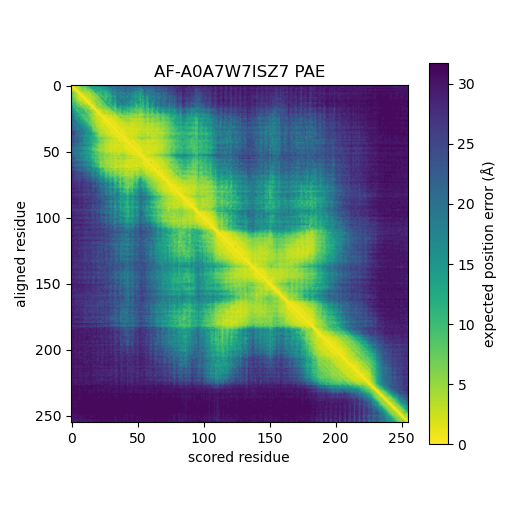9 -35.091 1.00 80.69 207 SER A C 1
ATOM 1536 O O . SER A 1 207 ? 35.596 -5.719 -35.448 1.00 80.69 207 SER A O 1
ATOM 1538 N N . LEU A 1 208 ? 33.441 -5.346 -35.910 1.00 82.88 208 LEU A N 1
ATOM 1539 C CA . LEU A 1 208 ? 33.500 -5.815 -37.294 1.00 82.88 208 LEU A CA 1
ATOM 1540 C C . LEU A 1 208 ? 34.294 -4.849 -38.184 1.00 82.88 208 LEU A C 1
ATOM 1542 O O . LEU A 1 208 ? 35.060 -5.292 -39.040 1.00 82.88 208 LEU A O 1
ATOM 1546 N N . GLY A 1 209 ? 34.147 -3.540 -37.963 1.00 82.38 209 GLY A N 1
ATOM 1547 C CA . GLY A 1 209 ? 34.952 -2.505 -38.615 1.00 82.38 209 GLY A CA 1
ATOM 1548 C C . GLY A 1 209 ? 36.443 -2.655 -38.315 1.00 82.38 209 GLY A C 1
ATOM 1549 O O . GLY A 1 209 ? 37.242 -2.752 -39.244 1.00 82.38 209 GLY A O 1
ATOM 1550 N N . THR A 1 210 ? 36.820 -2.793 -37.040 1.00 81.75 210 THR A N 1
ATOM 1551 C CA . THR A 1 210 ? 38.229 -2.969 -36.649 1.00 81.75 210 THR A CA 1
ATOM 1552 C C . THR A 1 210 ? 38.818 -4.284 -37.163 1.00 81.75 210 THR A C 1
ATOM 1554 O O . THR A 1 210 ? 39.972 -4.312 -37.590 1.00 81.75 210 THR A O 1
ATOM 1557 N N . GLN A 1 211 ? 38.039 -5.372 -37.217 1.00 75.94 211 GLN A N 1
ATOM 1558 C CA . GLN A 1 211 ? 38.467 -6.624 -37.856 1.00 75.94 211 GLN A CA 1
ATOM 1559 C C . GLN A 1 211 ? 38.671 -6.477 -39.372 1.00 75.94 211 GLN A C 1
ATOM 1561 O O . GLN A 1 211 ? 39.630 -7.022 -39.930 1.00 75.94 211 GLN A O 1
ATOM 1566 N N . ARG A 1 212 ? 37.799 -5.732 -40.061 1.00 80.38 212 ARG A N 1
ATOM 1567 C CA . ARG A 1 212 ? 37.951 -5.436 -41.495 1.00 80.38 212 ARG A CA 1
ATOM 1568 C C . ARG A 1 212 ? 39.176 -4.568 -41.768 1.00 80.38 212 ARG A C 1
ATOM 1570 O O . ARG A 1 212 ? 39.925 -4.866 -42.689 1.00 80.38 212 ARG A O 1
ATOM 1577 N N . GLU A 1 213 ? 39.438 -3.560 -40.945 1.00 81.75 213 GLU A N 1
ATOM 1578 C CA . GLU A 1 213 ? 40.650 -2.742 -41.051 1.00 81.75 213 GLU A CA 1
ATOM 1579 C C . GLU A 1 213 ? 41.915 -3.554 -40.759 1.00 81.75 213 GLU A C 1
ATOM 1581 O O . GLU A 1 213 ? 42.884 -3.475 -41.511 1.00 81.75 213 GLU A O 1
ATOM 1586 N N . ALA A 1 214 ? 41.903 -4.397 -39.724 1.00 75.50 214 ALA A N 1
ATOM 1587 C CA . ALA A 1 214 ? 43.026 -5.273 -39.402 1.00 75.50 214 ALA A CA 1
ATOM 1588 C C . ALA A 1 214 ? 43.315 -6.276 -40.531 1.00 75.50 214 ALA A C 1
ATOM 1590 O O . ALA A 1 214 ? 44.474 -6.483 -40.896 1.00 75.50 214 ALA A O 1
ATOM 1591 N N . SER A 1 215 ? 42.277 -6.871 -41.126 1.00 79.88 215 SER A N 1
ATOM 1592 C CA . SER A 1 215 ? 42.424 -7.795 -42.258 1.00 79.88 215 SER A CA 1
ATOM 1593 C C . SER A 1 215 ? 42.860 -7.087 -43.544 1.00 79.88 215 SER A C 1
ATOM 1595 O O . SER A 1 215 ? 43.735 -7.603 -44.241 1.00 79.88 215 SER A O 1
ATOM 1597 N N . ALA A 1 216 ? 42.347 -5.887 -43.827 1.00 78.75 216 ALA A N 1
ATOM 1598 C CA . ALA A 1 216 ? 42.793 -5.060 -44.946 1.00 78.75 216 ALA A CA 1
ATOM 1599 C C . ALA A 1 216 ? 44.256 -4.617 -44.782 1.00 78.75 216 ALA A C 1
ATOM 1601 O O . ALA A 1 216 ? 45.047 -4.741 -45.717 1.00 78.75 216 ALA A O 1
ATOM 1602 N N . ASN A 1 217 ? 44.658 -4.186 -43.584 1.00 79.06 217 ASN A N 1
ATOM 1603 C CA . ASN A 1 217 ? 46.044 -3.831 -43.277 1.00 79.06 217 ASN A CA 1
ATOM 1604 C C . ASN A 1 217 ? 46.975 -5.045 -43.366 1.00 79.06 217 ASN A C 1
ATOM 1606 O O . ASN A 1 217 ? 48.069 -4.937 -43.917 1.00 79.06 217 ASN A O 1
ATOM 1610 N N . ALA A 1 218 ? 46.539 -6.221 -42.904 1.00 75.75 218 ALA A N 1
ATOM 1611 C CA . ALA A 1 218 ? 47.296 -7.460 -43.059 1.00 75.75 218 ALA A CA 1
ATOM 1612 C C . ALA A 1 218 ? 47.438 -7.871 -44.536 1.00 75.75 218 ALA A C 1
ATOM 1614 O O . ALA A 1 218 ? 48.521 -8.288 -44.956 1.00 75.75 218 ALA A O 1
ATOM 1615 N N . ALA A 1 219 ? 46.379 -7.730 -45.339 1.00 76.62 219 ALA A N 1
ATOM 1616 C CA . ALA A 1 219 ? 46.409 -7.993 -46.776 1.00 76.62 219 ALA A CA 1
ATOM 1617 C C . ALA A 1 219 ? 47.340 -7.014 -47.511 1.00 76.62 219 ALA A C 1
ATOM 1619 O O . ALA A 1 219 ? 48.195 -7.449 -48.283 1.00 76.62 219 ALA A O 1
ATOM 1620 N N . ASN A 1 220 ? 47.256 -5.717 -47.203 1.00 76.38 220 ASN A N 1
ATOM 1621 C CA . ASN A 1 220 ? 48.137 -4.688 -47.755 1.00 76.38 220 ASN A CA 1
ATOM 1622 C C . ASN A 1 220 ? 49.600 -4.898 -47.341 1.00 76.38 220 ASN A C 1
ATOM 1624 O O . ASN A 1 220 ? 50.490 -4.791 -48.180 1.00 76.38 220 ASN A O 1
ATOM 1628 N N . ALA A 1 221 ? 49.870 -5.276 -46.088 1.00 72.69 221 ALA A N 1
ATOM 1629 C CA . ALA A 1 221 ? 51.220 -5.590 -45.619 1.00 72.69 221 ALA A CA 1
ATOM 1630 C C . ALA A 1 221 ? 51.810 -6.828 -46.322 1.00 72.69 221 ALA A C 1
ATOM 1632 O O . ALA A 1 221 ? 52.998 -6.846 -46.655 1.00 72.69 221 ALA A O 1
ATOM 1633 N N . ARG A 1 222 ? 50.990 -7.856 -46.590 1.00 73.38 222 ARG A N 1
ATOM 1634 C CA . ARG A 1 222 ? 51.395 -9.023 -47.395 1.00 73.38 222 ARG A CA 1
ATOM 1635 C C . ARG A 1 222 ? 51.675 -8.628 -48.846 1.00 73.38 222 ARG A C 1
ATOM 1637 O O . ARG A 1 222 ? 52.726 -8.993 -49.366 1.00 73.38 222 ARG A O 1
ATOM 1644 N N . ALA A 1 223 ? 50.797 -7.840 -49.465 1.00 70.50 223 ALA A N 1
ATOM 1645 C CA . ALA A 1 223 ? 50.974 -7.349 -50.832 1.00 70.50 223 ALA A CA 1
ATOM 1646 C C . ALA A 1 223 ? 52.229 -6.466 -50.977 1.00 70.50 223 ALA A C 1
ATOM 1648 O O . ALA A 1 223 ? 52.984 -6.603 -51.943 1.00 70.50 223 ALA A O 1
ATOM 1649 N N . ALA A 1 224 ? 52.503 -5.609 -49.989 1.00 68.06 224 ALA A N 1
ATOM 1650 C CA . ALA A 1 224 ? 53.711 -4.795 -49.933 1.00 68.06 224 ALA A CA 1
ATOM 1651 C C . ALA A 1 224 ? 54.973 -5.667 -49.845 1.00 68.06 224 ALA A C 1
ATOM 1653 O O . ALA A 1 224 ? 55.883 -5.470 -50.644 1.00 68.06 224 ALA A O 1
ATOM 1654 N N . LYS A 1 225 ? 54.995 -6.690 -48.972 1.00 68.25 225 LYS A N 1
ATOM 1655 C CA . LYS A 1 225 ? 56.109 -7.657 -48.877 1.00 68.25 225 LYS A CA 1
ATOM 1656 C C . LYS A 1 225 ? 56.356 -8.427 -50.176 1.00 68.25 225 LYS A C 1
ATOM 1658 O O . LYS A 1 225 ? 57.503 -8.702 -50.504 1.00 68.25 225 LYS A O 1
ATOM 1663 N N . THR A 1 226 ? 55.308 -8.762 -50.930 1.00 63.38 226 THR A N 1
ATOM 1664 C CA . THR A 1 226 ? 55.472 -9.423 -52.237 1.00 63.38 226 THR A CA 1
ATOM 1665 C C . THR A 1 226 ? 55.969 -8.483 -53.336 1.00 63.38 226 THR A C 1
ATOM 1667 O O . THR A 1 226 ? 56.589 -8.951 -54.283 1.00 63.38 226 THR A O 1
ATOM 1670 N N . ARG A 1 227 ? 55.736 -7.166 -53.220 1.00 58.88 227 ARG A N 1
ATOM 1671 C CA . ARG A 1 227 ? 56.241 -6.161 -54.174 1.00 58.88 227 ARG A CA 1
ATOM 1672 C C . ARG A 1 227 ? 57.660 -5.684 -53.869 1.00 58.88 227 ARG A C 1
ATOM 1674 O O . ARG A 1 227 ? 58.354 -5.279 -54.791 1.00 58.88 227 ARG A O 1
ATOM 1681 N N . SER A 1 228 ? 58.085 -5.716 -52.607 1.00 55.50 228 SER A N 1
ATOM 1682 C CA . SER A 1 228 ? 59.439 -5.332 -52.186 1.00 55.50 228 SER A CA 1
ATOM 1683 C C . SER A 1 228 ? 60.426 -6.501 -52.125 1.00 55.50 228 SER A C 1
ATOM 1685 O O . SER A 1 228 ? 61.584 -6.302 -51.761 1.00 55.50 228 SER A O 1
ATOM 1687 N N . ALA A 1 229 ? 60.006 -7.711 -52.509 1.00 53.78 229 ALA A N 1
ATOM 1688 C CA . ALA A 1 229 ? 60.938 -8.796 -52.775 1.00 53.78 229 ALA A CA 1
ATOM 1689 C C . ALA A 1 229 ? 61.825 -8.400 -53.975 1.00 53.78 229 ALA A C 1
ATOM 1691 O O . ALA A 1 229 ? 61.291 -8.114 -55.050 1.00 53.78 229 ALA A O 1
ATOM 1692 N N . PRO A 1 230 ? 63.160 -8.347 -53.824 1.00 50.50 230 PRO A N 1
ATOM 1693 C CA . PRO A 1 230 ? 64.037 -7.977 -54.922 1.00 50.50 230 PRO A CA 1
ATOM 1694 C C . PRO A 1 230 ? 63.899 -9.011 -56.042 1.00 50.50 230 PRO A C 1
ATOM 1696 O O . PRO A 1 230 ? 64.000 -10.216 -55.809 1.00 50.50 230 PRO A O 1
ATOM 1699 N N . SER A 1 231 ? 63.691 -8.536 -57.270 1.00 53.75 231 SER A N 1
ATOM 1700 C CA . SER A 1 231 ? 63.753 -9.328 -58.501 1.00 53.75 231 SER A CA 1
ATOM 1701 C C . SER A 1 231 ? 65.204 -9.742 -58.787 1.00 53.75 231 SER A C 1
ATOM 1703 O O . SER A 1 231 ? 65.827 -9.286 -59.745 1.00 53.75 231 SER A O 1
ATOM 1705 N N . GLY A 1 232 ? 65.779 -10.552 -57.902 1.00 50.66 232 GLY A N 1
ATOM 1706 C CA . GLY A 1 232 ? 67.170 -10.974 -57.935 1.00 50.66 232 GLY A CA 1
ATOM 1707 C C . GLY A 1 232 ? 67.298 -12.462 -58.225 1.00 50.66 232 GLY A C 1
ATOM 1708 O O . GLY A 1 232 ? 67.293 -13.269 -57.305 1.00 50.66 232 GLY A O 1
ATOM 1709 N N . GLY A 1 233 ? 67.483 -12.797 -59.504 1.00 51.06 233 GLY A N 1
ATOM 1710 C CA . GLY A 1 233 ? 68.296 -13.945 -59.913 1.00 51.06 233 GLY A CA 1
ATOM 1711 C C . GLY A 1 233 ? 67.569 -15.238 -60.278 1.00 51.06 233 GLY A C 1
ATOM 1712 O O . GLY A 1 233 ? 67.491 -16.160 -59.474 1.00 51.06 233 GLY A O 1
ATOM 1713 N N . ARG A 1 234 ? 67.206 -15.384 -61.561 1.00 45.38 234 ARG A N 1
ATOM 1714 C CA . ARG A 1 234 ? 67.423 -16.662 -62.264 1.00 45.38 234 ARG A CA 1
ATOM 1715 C C . ARG A 1 234 ? 67.510 -16.469 -63.779 1.00 45.38 234 ARG A C 1
ATOM 1717 O O . ARG A 1 234 ? 66.528 -16.594 -64.503 1.00 45.38 234 ARG A O 1
ATOM 1724 N N . SER A 1 235 ? 68.711 -16.147 -64.250 1.00 45.72 235 SER A N 1
ATOM 1725 C CA . SER A 1 235 ? 69.104 -16.324 -65.645 1.00 45.72 235 SER A CA 1
ATOM 1726 C C . SER A 1 235 ? 69.578 -17.767 -65.874 1.00 45.72 235 SER A C 1
ATOM 1728 O O . SER A 1 235 ? 70.321 -18.319 -65.070 1.00 45.72 235 SER A O 1
ATOM 1730 N N . GLY A 1 236 ? 69.140 -18.352 -66.992 1.00 45.44 236 GLY A N 1
ATOM 1731 C CA . GLY A 1 236 ? 69.916 -19.291 -67.812 1.00 45.44 236 GLY A CA 1
ATOM 1732 C C . GLY A 1 236 ? 70.106 -20.732 -67.323 1.00 45.44 236 GLY A C 1
ATOM 1733 O O . GLY A 1 236 ? 70.977 -21.014 -66.514 1.00 45.44 236 GLY A O 1
ATOM 1734 N N . GLY A 1 237 ? 69.394 -21.675 -67.948 1.00 40.72 237 GLY A N 1
ATOM 1735 C CA . GLY A 1 237 ? 69.715 -23.102 -67.851 1.00 40.72 237 GLY A CA 1
ATOM 1736 C C . GLY A 1 237 ? 68.735 -23.998 -68.602 1.00 40.72 237 GLY A C 1
ATOM 1737 O O . GLY A 1 237 ? 67.975 -24.731 -67.983 1.00 40.72 237 GLY A O 1
ATOM 1738 N N . ARG A 1 238 ? 68.732 -23.908 -69.940 1.00 46.16 238 ARG A N 1
ATOM 1739 C CA . ARG A 1 238 ? 68.079 -24.870 -70.844 1.00 46.16 238 ARG A CA 1
ATOM 1740 C C . ARG A 1 238 ? 68.526 -26.297 -70.505 1.00 46.16 238 ARG A C 1
ATOM 1742 O O . ARG A 1 238 ? 69.710 -26.581 -70.644 1.00 46.16 238 ARG A O 1
ATOM 1749 N N . GLN A 1 239 ? 67.590 -27.199 -70.226 1.00 44.94 239 GLN A N 1
ATOM 1750 C CA . GLN A 1 239 ? 67.719 -28.603 -70.614 1.00 44.94 239 GLN A CA 1
ATOM 1751 C C . GLN A 1 239 ? 66.388 -29.091 -71.185 1.00 44.94 239 GLN A C 1
ATOM 1753 O O . GLN A 1 239 ? 65.308 -28.743 -70.714 1.00 44.94 239 GLN A O 1
ATOM 1758 N N . SER A 1 240 ? 66.532 -29.783 -72.304 1.00 45.81 240 SER A N 1
ATOM 1759 C CA . SER A 1 240 ? 65.532 -30.152 -73.291 1.00 45.81 240 SER A CA 1
ATOM 1760 C C . SER A 1 240 ? 64.413 -31.040 -72.748 1.00 45.81 240 SER A C 1
ATOM 1762 O O . SER A 1 240 ? 64.619 -31.852 -71.851 1.00 45.81 240 SER A O 1
ATOM 1764 N N . ALA A 1 241 ? 63.245 -30.926 -73.382 1.00 48.62 241 ALA A N 1
ATOM 1765 C CA . ALA A 1 241 ? 62.175 -31.914 -73.313 1.00 48.62 241 ALA A CA 1
ATOM 1766 C C . ALA A 1 241 ? 62.669 -33.309 -73.750 1.00 48.62 241 ALA A C 1
ATOM 1768 O O . ALA A 1 241 ? 63.554 -33.413 -74.605 1.00 48.62 241 ALA A O 1
ATOM 1769 N N . PRO A 1 242 ? 61.996 -34.370 -73.278 1.00 51.28 242 PRO A N 1
ATOM 1770 C CA . PRO A 1 242 ? 61.278 -35.160 -74.266 1.00 51.28 242 PRO A CA 1
ATOM 1771 C C . PRO A 1 242 ? 59.801 -35.374 -73.919 1.00 51.28 242 PRO A C 1
ATOM 1773 O O . PRO A 1 242 ? 59.377 -35.423 -72.769 1.00 51.28 242 PRO A O 1
ATOM 1776 N N . SER A 1 243 ? 59.052 -35.485 -75.010 1.00 54.00 243 SER A N 1
ATOM 1777 C CA . SER A 1 243 ? 57.670 -35.925 -75.170 1.00 54.00 243 SER A CA 1
ATOM 1778 C C . SER A 1 243 ? 57.229 -37.052 -74.225 1.00 54.00 243 SER A C 1
ATOM 1780 O O . SER A 1 243 ? 57.864 -38.104 -74.189 1.00 54.00 243 SER A O 1
ATOM 1782 N N . ALA A 1 244 ? 56.077 -36.870 -73.570 1.00 42.81 244 ALA A N 1
ATOM 1783 C CA . ALA A 1 244 ? 55.132 -37.948 -73.283 1.00 42.81 244 ALA A CA 1
ATOM 1784 C C . ALA A 1 244 ? 53.709 -37.384 -73.085 1.00 42.81 244 ALA A C 1
ATOM 1786 O O . ALA A 1 244 ? 53.508 -36.316 -72.514 1.00 42.81 244 ALA A O 1
ATOM 1787 N N . ALA A 1 245 ? 52.756 -38.127 -73.637 1.00 47.47 245 ALA A N 1
ATOM 1788 C CA . ALA A 1 245 ? 51.355 -37.845 -73.938 1.00 47.47 245 ALA A CA 1
ATOM 1789 C C . ALA A 1 245 ? 50.436 -37.415 -72.763 1.00 47.47 245 ALA A C 1
ATOM 1791 O O . ALA A 1 245 ? 50.753 -37.657 -71.598 1.00 47.47 245 ALA A O 1
ATOM 1792 N N . PRO A 1 246 ? 49.252 -36.830 -73.059 1.00 57.75 246 PRO A N 1
ATOM 1793 C CA . PRO A 1 246 ? 48.302 -36.383 -72.047 1.00 57.75 246 PRO A CA 1
ATOM 1794 C C . PRO A 1 246 ? 47.446 -37.553 -71.542 1.00 57.75 246 PRO A C 1
ATOM 1796 O O . PRO A 1 246 ? 46.739 -38.195 -72.317 1.00 57.75 246 PRO A O 1
ATOM 1799 N N . ALA A 1 247 ? 47.454 -37.794 -70.231 1.00 46.62 247 ALA A N 1
ATOM 1800 C CA . ALA A 1 247 ? 46.546 -38.736 -69.587 1.00 46.62 247 ALA A CA 1
ATOM 1801 C C . ALA A 1 247 ? 45.591 -38.002 -68.636 1.00 46.62 247 ALA A C 1
ATOM 1803 O O . ALA A 1 247 ? 45.978 -37.510 -67.582 1.00 46.62 247 ALA A O 1
ATOM 1804 N N . ALA A 1 248 ? 44.340 -37.940 -69.091 1.00 46.56 248 ALA A N 1
ATOM 1805 C CA . ALA A 1 248 ? 43.101 -38.077 -68.331 1.00 46.56 248 ALA A CA 1
ATOM 1806 C C . ALA A 1 248 ? 42.933 -37.302 -67.007 1.00 46.56 248 ALA A C 1
ATOM 1808 O O . ALA A 1 248 ? 43.432 -37.665 -65.945 1.00 46.56 248 ALA A O 1
ATOM 1809 N N . ARG A 1 249 ? 42.034 -36.313 -67.074 1.00 60.94 249 ARG A N 1
ATOM 1810 C CA . ARG A 1 249 ? 41.187 -35.882 -65.954 1.00 60.94 249 ARG A CA 1
ATOM 1811 C C . ARG A 1 249 ? 40.335 -37.053 -65.462 1.00 60.94 249 ARG A C 1
ATOM 1813 O O . ARG A 1 249 ? 39.812 -37.782 -66.307 1.00 60.94 249 ARG A O 1
ATOM 1820 N N . PRO A 1 250 ? 40.061 -37.134 -64.152 1.00 55.72 250 PRO A N 1
ATOM 1821 C CA . PRO A 1 250 ? 38.883 -37.875 -63.740 1.00 55.72 250 PRO A CA 1
ATOM 1822 C C . PRO A 1 250 ? 38.037 -37.073 -62.713 1.00 55.72 250 PRO A C 1
ATOM 1824 O O . PRO A 1 250 ? 38.540 -36.646 -61.679 1.00 55.72 250 PRO A O 1
ATOM 1827 N N . TRP A 1 251 ? 36.756 -36.890 -63.090 1.00 52.25 251 TRP A N 1
ATOM 1828 C CA . TRP A 1 251 ? 35.514 -36.693 -62.301 1.00 52.25 251 TRP A CA 1
ATOM 1829 C C . TRP A 1 251 ? 35.419 -35.490 -61.331 1.00 52.25 251 TRP A C 1
ATOM 1831 O O . TRP A 1 251 ? 36.167 -35.350 -60.376 1.00 52.25 251 TRP A O 1
ATOM 1841 N N . GLU A 1 252 ? 34.547 -34.499 -61.554 1.00 47.81 252 GLU A N 1
ATOM 1842 C CA . GLU A 1 252 ? 33.079 -34.547 -61.367 1.00 47.81 252 GLU A CA 1
ATOM 1843 C C . GLU A 1 252 ? 32.624 -35.253 -60.078 1.00 47.81 252 GLU A C 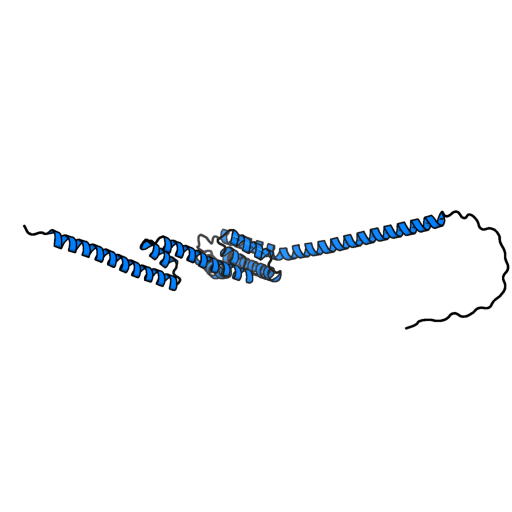1
ATOM 1845 O O . GLU A 1 252 ? 32.559 -36.475 -60.001 1.00 47.81 252 GLU A O 1
ATOM 1850 N N . ARG A 1 253 ? 32.169 -34.467 -59.097 1.00 46.34 253 ARG A N 1
ATOM 1851 C CA . ARG A 1 253 ? 31.027 -34.854 -58.261 1.00 46.34 253 ARG A CA 1
ATOM 1852 C C . ARG A 1 253 ? 29.962 -33.774 -58.373 1.00 46.34 253 ARG A C 1
ATOM 1854 O O . ARG A 1 253 ? 30.123 -32.674 -57.854 1.00 46.34 253 ARG A O 1
ATOM 1861 N N . LYS A 1 254 ? 28.901 -34.106 -59.105 1.00 54.59 254 LYS A N 1
ATOM 1862 C CA . LYS A 1 254 ? 27.554 -33.585 -58.873 1.00 54.59 254 LYS A CA 1
ATOM 1863 C C . LYS A 1 254 ? 26.835 -34.520 -57.894 1.00 54.59 254 LYS A C 1
ATOM 1865 O O . LYS A 1 254 ? 27.171 -35.706 -57.853 1.00 54.59 254 LYS A O 1
ATOM 1870 N N . TRP A 1 255 ? 25.809 -33.939 -57.268 1.00 50.94 255 TRP A N 1
ATOM 1871 C CA . TRP A 1 255 ? 24.841 -34.448 -56.286 1.00 50.94 255 TRP A CA 1
ATOM 1872 C C . TRP A 1 255 ? 25.306 -34.346 -54.837 1.00 50.94 255 TRP A C 1
ATOM 1874 O O . TRP A 1 255 ? 26.088 -35.206 -54.379 1.00 50.94 255 TRP A O 1
#

pLDDT: mean 71.5, std 10.92, range [40.72, 87.31]

Secondary structure (DSSP, 8-state):
---THHHHHHHHHHHHHHHHHHHHHHHHHHHHHHHHHHHTT-HHHHHHHHHHTT-HHHHHHHHHHHHHHHHHHHHHHHHHHHHTT-HHHHHHH--SHHHHHHHHHHHHHS-HHHHHHHHHHHHHHHHHHHHHHHS-HHHHHHHHHHHGGGGT--GGG--TTT--HHHHHHHHHHHHHHHHHHHHHHHHHHHHHHHHHHHHHHHHHHHHHHHHHHHHHHHHHHHHHHHSS--------------------------

Solvent-accessible surface area (backbone atoms only — not comparable to full-atom values): 14148 Å² total; per-residue (Å²): 136,86,80,67,66,63,66,54,52,53,52,52,52,52,51,54,51,50,52,53,51,52,49,53,55,49,52,55,49,50,53,50,50,29,51,50,26,49,74,71,68,36,35,67,60,18,18,52,52,28,44,74,75,66,38,56,68,60,16,52,52,36,47,51,50,42,54,49,53,50,49,52,52,36,51,50,50,28,51,52,25,49,77,67,21,32,57,66,21,21,56,61,54,42,87,46,74,66,50,47,50,50,52,52,52,46,62,74,68,49,51,72,67,46,35,49,49,18,21,51,49,24,46,51,51,24,52,51,39,52,53,36,68,71,42,60,75,88,48,27,54,60,48,46,43,69,48,20,65,82,51,46,38,69,41,89,77,67,42,73,85,68,61,35,75,66,48,46,50,51,53,26,52,50,22,46,52,49,17,51,52,43,63,44,45,57,55,52,53,50,49,57,49,51,50,53,52,50,51,50,51,50,51,51,52,51,53,52,48,53,50,49,51,52,51,51,52,51,50,50,52,51,54,48,55,66,68,68,52,77,95,75,85,86,80,88,80,92,76,81,84,80,92,80,83,92,78,77,88,80,81,88,84,84,136

Organism: NCBI:txid13160